Protein AF-0000000084529485 (afdb_homodimer)

InterPro domains:
  IPR002645 STAS domain [PF13466] (22-104)
  IPR002645 STAS domain [PS50801] (20-119)
  IPR003658 Anti-sigma factor antagonist [TIGR00377] (19-114)
  IPR036513 STAS domain superfamily [G3DSA:3.30.750.24] (8-119)
  IPR036513 STAS domain superfamily [SSF52091] (19-118)

Solvent-accessible surface area (backbone atoms only — not comparable to full-atom values): 12443 Å² total; per-residue (Å²): 128,82,67,76,65,90,70,80,53,47,46,74,49,73,49,68,48,97,88,47,30,33,37,38,37,38,32,26,42,29,31,84,89,31,35,62,66,52,52,56,48,52,51,53,52,45,73,67,45,27,67,30,37,35,38,34,28,62,49,35,69,38,49,46,69,56,30,49,49,51,54,53,51,50,44,53,53,19,54,76,55,66,19,46,59,30,40,8,27,65,20,69,48,46,46,48,49,27,56,74,45,22,33,52,76,67,50,48,75,26,81,30,62,68,51,45,74,74,103,131,83,67,74,61,96,68,92,55,46,47,73,49,74,50,69,48,98,87,46,30,34,38,39,36,39,31,28,43,28,32,85,90,29,35,61,66,51,53,55,50,51,52,53,52,43,72,66,45,27,66,30,37,34,38,32,28,63,48,34,69,39,48,47,68,54,30,50,48,51,53,50,50,50,45,54,53,19,53,75,56,66,17,46,58,30,41,8,27,65,20,70,48,47,46,49,50,27,57,74,46,23,33,52,76,66,51,49,75,26,81,29,62,68,51,45,73,74,104

Sequence (238 aa):
MVTPAPGSGLTVTTRVTGTGAAVCALAGDLDVETLAPAAATLTELVARRPPTLVIDLRGVAFCDSSGLNLLLKTRIAAEQEGTELRLAAVAPTVMRVLELTGAHVVFALRESVEAALAGMVTPAPGSGLTVTTRVTGTGAAVCALAGDLDVETLAPAAATLTELVARRPPTLVIDLRGVAFCDSSGLNLLLKTRIAAEQEGTELRLAAVAPTVMRVLELTGAHVVFALRESVEAALAG

Secondary structure (DSSP, 8-state):
-----TTSS-EEEEEE-TTS-EEEEEEEEESTTTHHHHHHHHHHHHHT--SEEEEEEEEEEEE-HHHHHHHHHHHHHHHHTTPEEEEES--HHHHHHHHHHTGGGGSEEESSHHHHHH-/-----S-S--EEEEEE-TTS-EEEEEEEEESTTTHHHHHHHHHHHHHT--SEEEEEEEEEEEE-HHHHHHHHHHHHHHHHTTPEEEEES--HHHHHHHHHHTGGGGSEEESSHHHHHH-

Radius of gyration: 20.08 Å; Cα contacts (8 Å, |Δi|>4): 479; chains: 2; bounding box: 54×58×52 Å

Nearest PDB structures (foldseek):
  1vc1-assembly1_B  TM=9.090E-01  e=8.534E-09  Thermotoga maritima
  1th8-assembly1_B  TM=9.011E-01  e=2.783E-08  Geobacillus stearothermophilus
  1til-assembly1_B  TM=8.978E-01  e=4.126E-08  Geobacillus stearothermophilus
  4qtp-assembly2_B  TM=8.917E-01  e=4.705E-08  Mycobacterium avium subsp. paratuberculosis K-10
  3f43-assembly1_A-2  TM=9.066E-01  e=1.852E-05  Thermotoga maritima

Organism: Streptomyces rubellomurinus (strain ATCC 31215) (NCBI:txid359131)

pLDDT: mean 93.17, std 14.49, range [24.8, 98.94]

Foldseek 3Di:
DPPPPPADEKDWDWDADPQQEIEIEIAHEQDPVHCVVVLVVLVVSLVVLGQEYEYEDQRYDAYDPNNVVSVVVSCVSNVVSNYAYAYECHHPRRVVRCVVVVVVVVHHYYDHPVRRVVD/DPPCDVDPEKDWDWDADPQQEIEIEIAEEQDPVHCVVVLVVLVVSLVVLGQEYEYEAQRYDAYDPNNVVSVVVSCVSNVVSNYAYAYECHDPRRVVRCVVVVVVVVHHYYDHPVRRVVD

Structure (mmCIF, N/CA/C/O backbone):
data_AF-0000000084529485-model_v1
#
loop_
_entity.id
_entity.type
_entity.pdbx_description
1 polymer 'Anti-sigma factor antagonist'
#
loop_
_atom_site.group_PDB
_atom_site.id
_atom_site.type_symbol
_atom_site.label_atom_id
_atom_site.label_alt_id
_atom_site.label_comp_id
_atom_site.label_asym_id
_atom_site.label_entity_id
_atom_site.label_seq_id
_atom_site.pdbx_PDB_ins_code
_atom_site.Cartn_x
_atom_site.Cartn_y
_atom_site.Cartn_z
_atom_site.occupancy
_atom_site.B_iso_or_equiv
_atom_site.auth_seq_id
_atom_site.auth_comp_id
_atom_site.auth_asym_id
_atom_site.auth_atom_id
_atom_site.pdbx_PDB_model_num
ATOM 1 N N . MET A 1 1 ? -26.219 26.922 -15.836 1 24.8 1 MET A N 1
ATOM 2 C CA . MET A 1 1 ? -24.938 26.844 -15.125 1 24.8 1 MET A CA 1
ATOM 3 C C . MET A 1 1 ? -24.844 25.562 -14.305 1 24.8 1 MET A C 1
ATOM 5 O O . MET A 1 1 ? -25.641 25.344 -13.398 1 24.8 1 MET A O 1
ATOM 9 N N . VAL A 1 2 ? -24.5 24.5 -14.844 1 35.34 2 VAL A N 1
ATOM 10 C CA . VAL A 1 2 ? -24.422 23.219 -14.164 1 35.34 2 VAL A CA 1
ATOM 11 C C . VAL A 1 2 ? -23.547 23.344 -12.914 1 35.34 2 VAL A C 1
ATOM 13 O O . VAL A 1 2 ? -22.391 23.734 -13 1 35.34 2 VAL A O 1
ATOM 16 N N . THR A 1 3 ? -24 23.688 -11.875 1 37.34 3 THR A N 1
ATOM 17 C CA . THR A 1 3 ? -23.266 23.594 -10.617 1 37.34 3 THR A CA 1
ATOM 18 C C . THR A 1 3 ? -22.453 22.312 -10.555 1 37.34 3 THR A C 1
ATOM 20 O O . THR A 1 3 ? -23.016 21.219 -10.695 1 37.34 3 THR A O 1
ATOM 23 N N . PRO A 1 4 ? -21.094 22.375 -10.781 1 41.06 4 PRO A N 1
ATOM 24 C CA . PRO A 1 4 ? -20.453 21.062 -10.609 1 41.06 4 PRO A CA 1
ATOM 25 C C . PRO A 1 4 ? -21.031 20.281 -9.422 1 41.06 4 PRO A C 1
ATOM 27 O O . PRO A 1 4 ? -21.5 20.875 -8.453 1 41.06 4 PRO A O 1
ATOM 30 N N . ALA A 1 5 ? -21.688 19.359 -9.516 1 43.78 5 ALA A N 1
ATOM 31 C CA . ALA A 1 5 ? -22.25 18.594 -8.414 1 43.78 5 ALA A CA 1
ATOM 32 C C . ALA A 1 5 ? -21.344 18.625 -7.191 1 43.78 5 ALA A C 1
ATOM 34 O O . ALA A 1 5 ? -20.125 18.609 -7.32 1 43.78 5 ALA A O 1
ATOM 35 N N . PRO A 1 6 ? -21.5 19.094 -6 1 45.94 6 PRO A N 1
ATOM 36 C CA . PRO A 1 6 ? -20.578 19.156 -4.863 1 45.94 6 PRO A CA 1
ATOM 37 C C . PRO A 1 6 ? -19.516 18.062 -4.902 1 45.94 6 PRO A C 1
ATOM 39 O O . PRO A 1 6 ? -18.641 18.031 -4.039 1 45.94 6 PRO A O 1
ATOM 42 N N . GLY A 1 7 ? -19.641 16.828 -5.266 1 47.94 7 GLY A N 1
ATOM 43 C CA . GLY A 1 7 ? -19.062 15.5 -5.113 1 47.94 7 GLY A CA 1
ATOM 44 C C . GLY A 1 7 ? -17.672 15.383 -5.742 1 47.94 7 GLY A C 1
ATOM 45 O O . GLY A 1 7 ? -17 14.367 -5.59 1 47.94 7 GLY A O 1
ATOM 46 N N . SER A 1 8 ? -17.344 15.938 -6.848 1 57.66 8 SER A N 1
ATOM 47 C CA . SER A 1 8 ? -16.266 15.484 -7.719 1 57.66 8 SER A CA 1
ATOM 48 C C . SER A 1 8 ? -14.906 15.945 -7.207 1 57.66 8 SER A C 1
ATOM 50 O O . SER A 1 8 ? -13.867 15.406 -7.594 1 57.66 8 SER A O 1
ATOM 52 N N . GLY A 1 9 ? -14.844 16.922 -6.258 1 81.44 9 GLY A N 1
ATOM 53 C CA . GLY A 1 9 ? -13.547 17.531 -5.98 1 81.44 9 GLY A CA 1
ATOM 54 C C . GLY A 1 9 ? -13.086 17.312 -4.551 1 81.44 9 GLY A C 1
ATOM 55 O O . GLY A 1 9 ? -13.883 16.953 -3.68 1 81.44 9 GLY A O 1
ATOM 56 N N . LEU A 1 10 ? -11.898 16.922 -4.312 1 92.56 10 LEU A N 1
ATOM 57 C CA . LEU A 1 10 ? -11.25 16.797 -3.012 1 92.56 10 LEU A CA 1
ATOM 58 C C . LEU A 1 10 ? -10.977 18.156 -2.402 1 92.56 10 LEU A C 1
ATOM 60 O O . LEU A 1 10 ? -10.375 19.031 -3.047 1 92.56 10 LEU A O 1
ATOM 64 N N . THR A 1 11 ? -11.609 18.484 -1.276 1 95.94 11 THR A N 1
ATOM 65 C CA . THR A 1 11 ? -11.312 19.688 -0.529 1 95.94 11 THR A CA 1
ATOM 66 C C . THR A 1 11 ? -10.242 19.438 0.527 1 95.94 11 THR A C 1
ATOM 68 O O . THR A 1 11 ? -10.273 18.406 1.212 1 95.94 11 THR A O 1
ATOM 71 N N . VAL A 1 12 ? -9.375 20.344 0.646 1 97.69 12 VAL A N 1
ATOM 72 C CA . VAL A 1 12 ? -8.258 20.266 1.588 1 97.69 12 VAL A CA 1
ATOM 73 C C . VAL A 1 12 ? -8.242 21.5 2.48 1 97.69 12 VAL A C 1
ATOM 75 O O . VAL A 1 12 ? -8.211 22.625 1.983 1 97.69 12 VAL A O 1
ATOM 78 N N . THR A 1 13 ? -8.297 21.328 3.723 1 98.12 13 THR A N 1
ATOM 79 C CA . THR A 1 13 ? -8.203 22.422 4.672 1 98.12 13 THR A CA 1
ATOM 80 C C . THR A 1 13 ? -7.105 22.156 5.699 1 98.12 13 THR A C 1
ATOM 82 O O . THR A 1 13 ? -6.949 21.031 6.172 1 98.12 13 THR A O 1
ATOM 85 N N . THR A 1 14 ? -6.348 23.219 6.031 1 98.5 14 THR A N 1
ATOM 86 C CA . THR A 1 14 ? -5.234 23.047 6.957 1 98.5 14 THR A CA 1
ATOM 87 C C . THR A 1 14 ? -5.328 24.062 8.102 1 98.5 14 THR A C 1
ATOM 89 O O . THR A 1 14 ? -5.895 25.141 7.934 1 98.5 14 THR A O 1
ATOM 92 N N . ARG A 1 15 ? -4.867 23.672 9.195 1 97.75 15 ARG A N 1
ATOM 93 C CA . ARG A 1 15 ? -4.684 24.594 10.305 1 97.75 15 ARG A CA 1
ATOM 94 C C . ARG A 1 15 ? -3.504 24.188 11.18 1 97.75 15 ARG A C 1
ATOM 96 O O . ARG A 1 15 ? -3.09 23.031 11.164 1 97.75 15 ARG A O 1
ATOM 103 N N . VAL A 1 16 ? -2.93 25.094 11.883 1 97.62 16 VAL A N 1
ATOM 104 C CA . VAL A 1 16 ? -1.851 24.859 12.836 1 97.62 16 VAL A CA 1
ATOM 105 C C . VAL A 1 16 ? -2.324 25.188 14.25 1 97.62 16 VAL A C 1
ATOM 107 O O . VAL A 1 16 ? -2.955 26.234 14.469 1 97.62 16 VAL A O 1
ATOM 110 N N . THR A 1 17 ? -2.109 24.266 15.164 1 96.69 17 THR A N 1
ATOM 111 C CA . THR A 1 17 ? -2.529 24.484 16.547 1 96.69 17 THR A CA 1
ATOM 112 C C . THR A 1 17 ? -1.509 25.344 17.281 1 96.69 17 THR A C 1
ATOM 114 O O . THR A 1 17 ? -0.425 25.625 16.766 1 96.69 17 THR A O 1
ATOM 117 N N . GLY A 1 18 ? -1.862 25.766 18.547 1 93.56 18 GLY A N 1
ATOM 118 C CA . GLY A 1 18 ? -0.971 26.547 19.375 1 93.56 18 GLY A CA 1
ATOM 119 C C . GLY A 1 18 ? 0.305 25.828 19.75 1 93.56 18 GLY A C 1
ATOM 120 O O . GLY A 1 18 ? 1.337 26.453 19.984 1 93.56 18 GLY A O 1
ATOM 121 N N . THR A 1 19 ? 0.27 24.453 19.734 1 93.06 19 THR A N 1
ATOM 122 C CA . THR A 1 19 ? 1.413 23.625 20.094 1 93.06 19 THR A CA 1
ATOM 123 C C . THR A 1 19 ? 2.314 23.375 18.891 1 93.06 19 THR A C 1
ATOM 125 O O . THR A 1 19 ? 3.35 22.719 19.016 1 93.06 19 THR A O 1
ATOM 128 N N . GLY A 1 20 ? 1.867 23.922 17.672 1 96.81 20 GLY A N 1
ATOM 129 C CA . GLY A 1 20 ? 2.682 23.75 16.469 1 96.81 20 GLY A CA 1
ATOM 130 C C . GLY A 1 20 ? 2.283 22.547 15.641 1 96.81 20 GLY A C 1
ATOM 131 O O . GLY A 1 20 ? 2.797 22.359 14.539 1 96.81 20 GLY A O 1
ATOM 132 N N . ALA A 1 21 ? 1.346 21.797 16.141 1 98.12 21 ALA A N 1
ATOM 133 C CA . ALA A 1 21 ? 0.85 20.656 15.375 1 98.12 21 ALA A CA 1
ATOM 134 C C . ALA A 1 21 ? 0.05 21.125 14.164 1 98.12 21 ALA A C 1
ATOM 136 O O . ALA A 1 21 ? -0.675 22.109 14.227 1 98.12 21 ALA A O 1
ATOM 137 N N . ALA A 1 22 ? 0.219 20.469 13.078 1 98.69 22 ALA A N 1
ATOM 138 C CA . ALA A 1 22 ? -0.558 20.75 11.875 1 98.69 22 ALA A CA 1
ATOM 139 C C . ALA A 1 22 ? -1.706 19.75 11.719 1 98.69 22 ALA A C 1
ATOM 141 O O . ALA A 1 22 ? -1.543 18.562 11.984 1 98.69 22 ALA A O 1
ATOM 142 N N . VAL A 1 23 ? -2.83 20.25 11.344 1 98.81 23 VAL A N 1
ATOM 143 C CA . VAL A 1 23 ? -3.988 19.422 11.023 1 98.81 23 VAL A CA 1
ATOM 144 C C . VAL A 1 23 ? -4.387 19.625 9.562 1 98.81 23 VAL A C 1
ATOM 146 O O . VAL A 1 23 ? -4.551 20.75 9.109 1 98.81 23 VAL A O 1
ATOM 149 N N . CYS A 1 24 ? -4.477 18.594 8.781 1 98.88 24 CYS A N 1
ATOM 150 C CA . CYS A 1 24 ? -4.949 18.594 7.402 1 98.88 24 CYS A CA 1
ATOM 151 C C . CYS A 1 24 ? -6.23 17.781 7.27 1 98.88 24 CYS A C 1
ATOM 153 O O . CYS A 1 24 ? -6.223 16.562 7.469 1 98.88 24 CYS A O 1
ATOM 155 N N . ALA A 1 25 ? -7.258 18.422 6.941 1 98.75 25 ALA A N 1
ATOM 156 C CA . ALA A 1 25 ? -8.531 17.734 6.742 1 98.75 25 ALA A CA 1
ATOM 157 C C . ALA A 1 25 ? -8.797 17.5 5.258 1 98.75 25 ALA A C 1
ATOM 159 O O . ALA A 1 25 ? -8.688 18.406 4.441 1 98.75 25 ALA A O 1
ATOM 160 N N . LEU A 1 26 ? -9.141 16.281 4.949 1 98.06 26 LEU A N 1
ATOM 161 C CA . LEU A 1 26 ? -9.484 15.898 3.588 1 98.06 26 LEU A CA 1
ATOM 162 C C . LEU A 1 26 ? -10.961 15.508 3.494 1 98.06 26 LEU A C 1
ATOM 164 O O . LEU A 1 26 ? -11.469 14.766 4.336 1 98.06 26 LEU A O 1
ATOM 168 N N . ALA A 1 27 ? -11.625 16.016 2.426 1 97.62 27 ALA A N 1
ATOM 169 C CA . ALA A 1 27 ? -13.023 15.656 2.193 1 97.62 27 ALA A CA 1
ATOM 170 C C . ALA A 1 27 ? -13.289 15.414 0.71 1 97.62 27 ALA A C 1
ATOM 172 O O . ALA A 1 27 ? -12.891 16.219 -0.139 1 97.62 27 ALA A O 1
ATOM 173 N N . GLY A 1 28 ? -13.938 14.32 0.432 1 96.62 28 GLY A N 1
ATOM 174 C CA . GLY A 1 28 ? -14.188 13.906 -0.94 1 96.62 28 GLY A CA 1
ATOM 175 C C . GLY A 1 28 ? -13.539 12.578 -1.289 1 96.62 28 GLY A C 1
ATOM 176 O O . GLY A 1 28 ? -13.406 11.703 -0.432 1 96.62 28 GLY A O 1
ATOM 177 N N . ASP A 1 29 ? -13.211 12.422 -2.6 1 95.75 29 ASP A N 1
ATOM 178 C CA . ASP A 1 29 ? -12.633 11.164 -3.062 1 95.75 29 ASP A CA 1
ATOM 179 C C . ASP A 1 29 ? -11.109 11.266 -3.145 1 95.75 29 ASP A C 1
ATOM 181 O O . ASP A 1 29 ? -10.57 12.266 -3.627 1 95.75 29 ASP A O 1
ATOM 185 N N . LEU A 1 30 ? -10.461 10.242 -2.631 1 95.88 30 LEU A N 1
ATOM 186 C CA . LEU A 1 30 ? -9.023 10.102 -2.807 1 95.88 30 LEU A CA 1
ATOM 187 C C . LEU A 1 30 ? -8.703 9.133 -3.943 1 95.88 30 LEU A C 1
ATOM 189 O O . LEU A 1 30 ? -8.562 7.93 -3.719 1 95.88 30 LEU A O 1
ATOM 193 N N . ASP A 1 31 ? -8.594 9.727 -5.105 1 93.31 31 ASP A N 1
ATOM 194 C CA . ASP A 1 31 ? -8.234 8.945 -6.285 1 93.31 31 ASP A CA 1
ATOM 195 C C . ASP A 1 31 ? -7.32 9.742 -7.215 1 93.31 31 ASP A C 1
ATOM 197 O O . ASP A 1 31 ? -7.012 10.898 -6.945 1 93.31 31 ASP A O 1
ATOM 201 N N . VAL A 1 32 ? -6.91 9.094 -8.258 1 89.88 32 VAL A N 1
ATOM 202 C CA . VAL A 1 32 ? -5.875 9.625 -9.141 1 89.88 32 VAL A CA 1
ATOM 203 C C . VAL A 1 32 ? -6.316 10.969 -9.703 1 89.88 32 VAL A C 1
ATOM 205 O O . VAL A 1 32 ? -5.488 11.844 -9.969 1 89.88 32 VAL A O 1
ATOM 208 N N . GLU A 1 33 ? -7.516 11.219 -9.797 1 90.5 33 GLU A N 1
ATOM 209 C CA . GLU A 1 33 ? -8.031 12.422 -10.438 1 90.5 33 GLU A CA 1
ATOM 210 C C . GLU A 1 33 ? -8.102 13.586 -9.461 1 90.5 33 GLU A C 1
ATOM 212 O O . GLU A 1 33 ? -8.148 14.75 -9.867 1 90.5 33 GLU A O 1
ATOM 217 N N . THR A 1 34 ? -8.039 13.297 -8.195 1 91.12 34 THR A N 1
ATOM 218 C CA . THR A 1 34 ? -8.383 14.336 -7.234 1 91.12 34 THR A CA 1
ATOM 219 C C . THR A 1 34 ? -7.238 14.578 -6.258 1 91.12 34 THR A C 1
ATOM 221 O O . THR A 1 34 ? -7.234 15.578 -5.535 1 91.12 34 THR A O 1
ATOM 224 N N . LEU A 1 35 ? -6.223 13.805 -6.273 1 94.31 35 LEU A N 1
ATOM 225 C CA . LEU A 1 35 ? -5.254 13.742 -5.184 1 94.31 35 LEU A CA 1
ATOM 226 C C . LEU A 1 35 ? -4.266 14.906 -5.266 1 94.31 35 LEU A C 1
ATOM 228 O O . LEU A 1 35 ? -3.582 15.211 -4.289 1 94.31 35 LEU A O 1
ATOM 232 N N . ALA A 1 36 ? -4.211 15.547 -6.379 1 93.81 36 ALA A N 1
ATOM 233 C CA . ALA A 1 36 ? -3.107 16.469 -6.629 1 93.81 36 ALA A CA 1
ATOM 234 C C . ALA A 1 36 ? -3.062 17.562 -5.574 1 93.81 36 ALA A C 1
ATOM 236 O O . ALA A 1 36 ? -2.01 17.828 -4.988 1 93.81 36 ALA A O 1
ATOM 237 N N . PRO A 1 37 ? -4.172 18.234 -5.281 1 94.06 37 PRO A N 1
ATOM 238 C CA . PRO A 1 37 ? -4.133 19.281 -4.258 1 94.06 37 PRO A CA 1
ATOM 239 C C . PRO A 1 37 ? -3.725 18.75 -2.885 1 94.06 37 PRO A C 1
ATOM 241 O O . PRO A 1 37 ? -2.996 19.438 -2.152 1 94.06 37 PRO A O 1
ATOM 244 N N . ALA A 1 38 ? -4.18 17.625 -2.512 1 96.75 38 ALA A N 1
ATOM 245 C CA . ALA A 1 38 ? -3.824 17.016 -1.229 1 96.75 38 ALA A CA 1
ATOM 246 C C . ALA A 1 38 ? -2.34 16.672 -1.179 1 96.75 38 ALA A C 1
ATOM 248 O O . ALA A 1 38 ? -1.672 16.906 -0.172 1 96.75 38 ALA A O 1
ATOM 249 N N . ALA A 1 39 ? -1.88 16.078 -2.277 1 97.25 39 ALA A N 1
ATOM 250 C CA . ALA A 1 39 ? -0.468 15.711 -2.354 1 97.25 39 ALA A CA 1
ATOM 251 C C . ALA A 1 39 ? 0.427 16.938 -2.164 1 97.25 39 ALA A C 1
ATOM 253 O O . ALA A 1 39 ? 1.393 16.891 -1.398 1 97.25 39 ALA A O 1
ATOM 254 N N . ALA A 1 40 ? 0.096 18.047 -2.857 1 97.31 40 ALA A N 1
ATOM 255 C CA . ALA A 1 40 ? 0.873 19.281 -2.744 1 97.31 40 ALA A CA 1
ATOM 256 C C . ALA A 1 40 ? 0.82 19.828 -1.324 1 97.31 40 ALA A C 1
ATOM 258 O O . ALA A 1 40 ? 1.848 20.219 -0.763 1 97.31 40 ALA A O 1
ATOM 259 N N . THR A 1 41 ? -0.323 19.828 -0.751 1 97.81 41 THR A N 1
ATOM 260 C CA . THR A 1 41 ? -0.526 20.375 0.586 1 97.81 41 THR A CA 1
ATOM 261 C C . THR A 1 41 ? 0.238 19.562 1.624 1 97.81 41 THR A C 1
ATOM 263 O O . THR A 1 41 ? 0.935 20.109 2.473 1 97.81 41 THR A O 1
ATOM 266 N N . LEU A 1 42 ? 0.126 18.25 1.548 1 98.44 42 LEU A N 1
ATOM 267 C CA . LEU A 1 42 ? 0.779 17.375 2.518 1 98.44 42 LEU A CA 1
ATOM 268 C C . LEU A 1 42 ? 2.297 17.469 2.396 1 98.44 42 LEU A C 1
ATOM 270 O O . LEU A 1 42 ? 3.008 17.453 3.404 1 98.44 42 LEU A O 1
ATOM 274 N N . THR A 1 43 ? 2.736 17.594 1.149 1 98.06 43 THR A N 1
ATOM 275 C CA . THR A 1 43 ? 4.168 17.766 0.931 1 98.06 43 THR A CA 1
ATOM 276 C C . THR A 1 43 ? 4.66 19.047 1.609 1 98.06 43 THR A C 1
ATOM 278 O O . THR A 1 43 ? 5.684 19.031 2.299 1 98.06 43 THR A O 1
ATOM 281 N N . GLU A 1 44 ? 3.955 20.078 1.481 1 98.19 44 GLU A N 1
ATOM 282 C CA . GLU A 1 44 ? 4.312 21.359 2.086 1 98.19 44 GLU A CA 1
ATOM 283 C C . GLU A 1 44 ? 4.27 21.281 3.609 1 98.19 44 GLU A C 1
ATOM 285 O O . GLU A 1 44 ? 5.148 21.812 4.289 1 98.19 44 GLU A O 1
ATOM 290 N N . LEU A 1 45 ? 3.234 20.672 4.145 1 98.44 45 LEU A N 1
ATOM 291 C CA . LEU A 1 45 ? 3.088 20.562 5.594 1 98.44 45 LEU A CA 1
ATOM 292 C C . LEU A 1 45 ? 4.25 19.781 6.203 1 98.44 45 LEU A C 1
ATOM 294 O O . LEU A 1 45 ? 4.797 20.172 7.23 1 98.44 45 LEU A O 1
ATOM 298 N N . VAL A 1 46 ? 4.637 18.688 5.582 1 98.44 46 VAL A N 1
ATOM 299 C CA . VAL A 1 46 ? 5.738 17.875 6.09 1 98.44 46 VAL A CA 1
ATOM 300 C C . VAL A 1 46 ? 7.039 18.672 6.035 1 98.44 46 VAL A C 1
ATOM 302 O O . VAL A 1 46 ? 7.859 18.594 6.953 1 98.44 46 VAL A O 1
ATOM 305 N N . ALA A 1 47 ? 7.191 19.469 4.961 1 97.94 47 ALA A N 1
ATOM 306 C CA . ALA A 1 47 ? 8.398 20.266 4.781 1 97.94 47 ALA A CA 1
ATOM 307 C C . ALA A 1 47 ? 8.562 21.281 5.918 1 97.94 47 ALA A C 1
ATOM 309 O O . ALA A 1 47 ? 9.68 21.672 6.25 1 97.94 47 ALA A O 1
ATOM 310 N N . ARG A 1 48 ? 7.488 21.688 6.559 1 97.75 48 ARG A N 1
ATOM 311 C CA . ARG A 1 48 ? 7.512 22.641 7.664 1 97.75 48 ARG A CA 1
ATOM 312 C C . ARG A 1 48 ? 7.93 21.953 8.961 1 97.75 48 ARG A C 1
ATOM 314 O O . ARG A 1 48 ? 8.148 22.625 9.977 1 97.75 48 ARG A O 1
ATOM 321 N N . ARG A 1 49 ? 8 20.672 9.031 1 98.06 49 ARG A N 1
ATOM 322 C CA . ARG A 1 49 ? 8.5 19.828 10.109 1 98.06 49 ARG A CA 1
ATOM 323 C C . ARG A 1 49 ? 7.75 20.094 11.414 1 98.06 49 ARG A C 1
ATOM 325 O O . ARG A 1 49 ? 8.367 20.297 12.461 1 98.06 49 ARG A O 1
ATOM 332 N N . PRO A 1 50 ? 6.398 20.141 11.32 1 98.25 50 PRO A N 1
ATOM 333 C CA . PRO A 1 50 ? 5.688 20.203 12.602 1 98.25 50 PRO A CA 1
ATOM 334 C C . PRO A 1 50 ? 5.988 19 13.5 1 98.25 50 PRO A C 1
ATOM 336 O O . PRO A 1 50 ? 6.352 17.938 13.008 1 98.25 50 PRO A O 1
ATOM 339 N N . PRO A 1 51 ? 5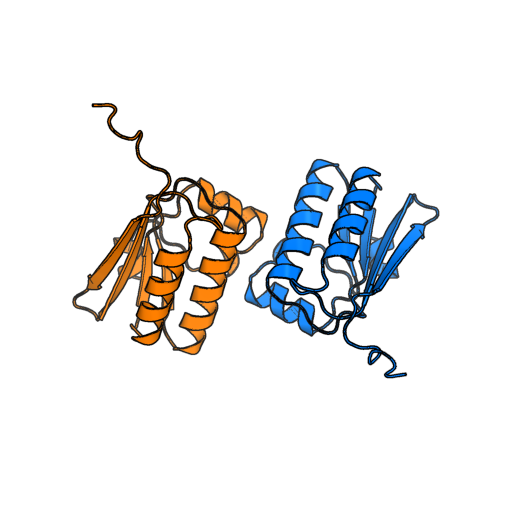.887 19.25 14.805 1 97.62 51 PRO A N 1
ATOM 340 C CA . PRO A 1 51 ? 6.113 18.094 15.68 1 97.62 51 PRO A CA 1
ATOM 341 C C . PRO A 1 51 ? 5.133 16.953 15.414 1 97.62 51 PRO A C 1
ATOM 343 O O . PRO A 1 51 ? 5.496 15.781 15.531 1 97.62 51 PRO A O 1
ATOM 346 N N . THR A 1 52 ? 3.887 17.328 15.039 1 98.25 52 THR A N 1
ATOM 347 C CA . THR A 1 52 ? 2.838 16.359 14.734 1 98.25 52 THR A CA 1
ATOM 348 C C . THR A 1 52 ? 2 16.828 13.547 1 98.25 52 THR A C 1
ATOM 350 O O . THR A 1 52 ? 1.688 18.016 13.422 1 98.25 52 THR A O 1
ATOM 353 N N . LEU A 1 53 ? 1.724 15.953 12.656 1 98.81 53 LEU A N 1
ATOM 354 C CA . LEU A 1 53 ? 0.77 16.156 11.57 1 98.81 53 LEU A CA 1
ATOM 355 C C . LEU A 1 53 ? -0.417 15.203 11.711 1 98.81 53 LEU A C 1
ATOM 357 O O . LEU A 1 53 ? -0.241 13.984 11.766 1 98.81 53 LEU A O 1
ATOM 361 N N . VAL A 1 54 ? -1.573 15.766 11.852 1 98.88 54 VAL A N 1
ATOM 362 C CA . VAL A 1 54 ? -2.812 15 11.93 1 98.88 54 VAL A CA 1
ATOM 363 C C . VAL A 1 54 ? -3.574 15.117 10.609 1 98.88 54 VAL A C 1
ATOM 365 O O . VAL A 1 54 ? -3.855 16.219 10.141 1 98.88 54 VAL A O 1
ATOM 368 N N . ILE A 1 55 ? -3.814 14.039 9.992 1 98.94 55 ILE A N 1
ATOM 369 C CA . ILE A 1 55 ? -4.695 14.008 8.828 1 98.94 55 ILE A CA 1
ATOM 370 C C . ILE A 1 55 ? -6.09 13.555 9.25 1 98.94 55 ILE A C 1
ATOM 372 O O . ILE A 1 55 ? -6.27 12.43 9.711 1 98.94 55 ILE A O 1
ATOM 376 N N . ASP A 1 56 ? -7.008 14.477 9.102 1 98.81 56 ASP A N 1
ATOM 377 C CA . ASP A 1 56 ? -8.414 14.211 9.383 1 98.81 56 ASP A CA 1
ATOM 378 C C . ASP A 1 56 ? -9.117 13.625 8.164 1 98.81 56 ASP A C 1
ATOM 380 O O . ASP A 1 56 ? -9.258 14.289 7.137 1 98.81 56 ASP A O 1
ATOM 384 N N . LEU A 1 57 ? -9.641 12.391 8.328 1 98.69 57 LEU A N 1
ATOM 385 C CA . LEU A 1 57 ? -10.164 11.68 7.168 1 98.69 57 LEU A CA 1
ATOM 386 C C . LEU A 1 57 ? -11.672 11.477 7.285 1 98.69 57 LEU A C 1
ATOM 388 O O . LEU A 1 57 ? -12.258 10.695 6.539 1 98.69 57 LEU A O 1
ATOM 392 N N . ARG A 1 58 ? -12.359 12.203 8.133 1 98.12 58 ARG A N 1
ATOM 393 C CA . ARG A 1 58 ? -13.781 12.039 8.398 1 98.12 58 ARG A CA 1
ATOM 394 C C . ARG A 1 58 ? -14.609 12.328 7.145 1 98.12 58 ARG A C 1
ATOM 396 O O . ARG A 1 58 ? -15.664 11.727 6.941 1 98.12 58 ARG A O 1
ATOM 403 N N . GLY A 1 59 ? -14.109 13.18 6.363 1 97.5 59 GLY A N 1
ATOM 404 C CA . GLY A 1 59 ? -14.891 13.641 5.227 1 97.5 59 GLY A CA 1
ATOM 405 C C . GLY A 1 59 ? -14.594 12.883 3.947 1 97.5 59 GLY A C 1
ATOM 406 O O . GLY A 1 59 ? -15.109 13.234 2.881 1 97.5 59 GLY A O 1
ATOM 407 N N . VAL A 1 60 ? -13.75 11.852 4.02 1 97.75 60 VAL A N 1
ATOM 408 C CA . VAL A 1 60 ? -13.398 11.109 2.814 1 97.75 60 VAL A CA 1
ATOM 409 C C . VAL A 1 60 ? -14.5 10.109 2.477 1 97.75 60 VAL A C 1
ATOM 411 O O . VAL A 1 60 ? -14.906 9.312 3.324 1 97.75 60 VAL A O 1
ATOM 414 N N . ALA A 1 61 ? -14.914 10.188 1.214 1 96.38 61 ALA A N 1
ATOM 415 C CA . ALA A 1 61 ? -16.031 9.359 0.775 1 96.38 61 ALA A CA 1
ATOM 416 C C . ALA A 1 61 ? -15.539 8.109 0.05 1 96.38 61 ALA A C 1
ATOM 418 O O . ALA A 1 61 ? -16.219 7.086 0.036 1 96.38 61 ALA A O 1
ATOM 419 N N . PHE A 1 62 ? -14.508 8.266 -0.562 1 96 62 PHE A N 1
ATOM 420 C CA . PHE A 1 62 ? -13.938 7.16 -1.325 1 96 62 PHE A CA 1
ATOM 421 C C . PHE A 1 62 ? -12.414 7.215 -1.302 1 96 62 PHE A C 1
ATOM 423 O O . PHE A 1 62 ? -11.828 8.297 -1.264 1 96 62 PHE A O 1
ATOM 430 N N . CYS A 1 63 ? -11.773 6.027 -1.281 1 96.81 63 CYS A N 1
ATOM 431 C CA . CYS A 1 63 ? -10.32 5.91 -1.298 1 96.81 63 CYS A CA 1
ATOM 432 C C . CYS A 1 63 ? -9.883 4.668 -2.064 1 96.81 63 CYS A C 1
ATOM 434 O O . CYS A 1 63 ? -10.391 3.574 -1.828 1 96.81 63 CYS A O 1
ATOM 436 N N . ASP A 1 64 ? -9.008 4.832 -3.049 1 94.38 64 ASP A N 1
ATOM 437 C CA . ASP A 1 64 ? -8.445 3.689 -3.76 1 94.38 64 ASP A CA 1
ATOM 438 C C . ASP A 1 64 ? -6.945 3.568 -3.5 1 94.38 64 ASP A C 1
ATOM 440 O O . ASP A 1 64 ? -6.438 4.09 -2.506 1 94.38 64 ASP A O 1
ATOM 444 N N . SER A 1 65 ? -6.297 2.891 -4.289 1 93 65 SER A N 1
ATOM 445 C CA . SER A 1 65 ? -4.875 2.625 -4.09 1 93 65 SER A CA 1
ATOM 446 C C . SER A 1 65 ? -4.055 3.908 -4.188 1 93 65 SER A C 1
ATOM 448 O O . SER A 1 65 ? -3.014 4.035 -3.541 1 93 65 SER A O 1
ATOM 450 N N . SER A 1 66 ? -4.496 4.77 -5.043 1 94.06 66 SER A N 1
ATOM 451 C CA . SER A 1 66 ? -3.77 6.031 -5.156 1 94.06 66 SER A CA 1
ATOM 452 C C . SER A 1 66 ? -3.865 6.84 -3.865 1 94.06 66 SER A C 1
ATOM 454 O O . SER A 1 66 ? -2.891 7.473 -3.451 1 94.06 66 SER A O 1
ATOM 456 N N . GLY A 1 67 ? -5.012 6.824 -3.25 1 96.62 67 GLY A N 1
ATOM 457 C CA . GLY A 1 67 ? -5.168 7.445 -1.943 1 96.62 67 GLY A CA 1
ATOM 458 C C . GLY A 1 67 ? -4.297 6.809 -0.875 1 96.62 67 GLY A C 1
ATOM 459 O O . GLY A 1 67 ? -3.67 7.512 -0.078 1 96.62 67 GLY A O 1
ATOM 460 N N . LEU A 1 68 ? -4.293 5.559 -0.865 1 96.88 68 LEU A N 1
ATOM 461 C CA . LEU A 1 68 ? -3.434 4.828 0.059 1 96.88 68 LEU A CA 1
ATOM 462 C C . LEU A 1 68 ? -1.972 5.219 -0.138 1 96.88 68 LEU A C 1
ATOM 464 O O . LEU A 1 68 ? -1.261 5.488 0.833 1 96.88 68 LEU A O 1
ATOM 468 N N . ASN A 1 69 ? -1.553 5.219 -1.39 1 95.94 69 ASN A N 1
ATOM 469 C CA . ASN A 1 69 ? -0.175 5.578 -1.708 1 95.94 69 ASN A CA 1
ATOM 470 C C . ASN A 1 69 ? 0.17 6.98 -1.21 1 95.94 69 ASN A C 1
ATOM 472 O O . ASN A 1 69 ? 1.274 7.211 -0.716 1 95.94 69 ASN A O 1
ATOM 476 N N . LEU A 1 70 ? -0.718 7.871 -1.365 1 97.19 70 LEU A N 1
ATOM 477 C CA . LEU A 1 70 ? -0.51 9.227 -0.867 1 97.19 70 LEU A CA 1
ATOM 478 C C . LEU A 1 70 ? -0.273 9.219 0.64 1 97.19 70 LEU A C 1
ATOM 480 O O . LEU A 1 70 ? 0.659 9.867 1.128 1 97.19 70 LEU A O 1
ATOM 484 N N . LEU A 1 71 ? -1.118 8.492 1.381 1 98.19 71 LEU A N 1
ATOM 485 C CA . LEU A 1 71 ? -0.989 8.438 2.834 1 98.19 71 LEU A CA 1
ATOM 486 C C . LEU A 1 71 ? 0.328 7.785 3.24 1 98.19 71 LEU A C 1
ATOM 488 O O . LEU A 1 71 ? 1.014 8.273 4.141 1 98.19 71 LEU A O 1
ATOM 492 N N . LEU A 1 72 ? 0.694 6.723 2.545 1 97.88 72 LEU A N 1
ATOM 493 C CA . LEU A 1 72 ? 1.935 6.016 2.846 1 97.88 72 LEU A CA 1
ATOM 494 C C . LEU A 1 72 ? 3.146 6.887 2.531 1 97.88 72 LEU A C 1
ATOM 496 O O . LEU A 1 72 ? 4.09 6.953 3.322 1 97.88 72 LEU A O 1
ATOM 500 N N . LYS A 1 73 ? 3.113 7.539 1.406 1 97 73 LYS A N 1
ATOM 501 C CA . LYS A 1 73 ? 4.195 8.445 1.041 1 97 73 LYS A CA 1
ATOM 502 C C . LYS A 1 73 ? 4.34 9.57 2.062 1 97 73 LYS A C 1
ATOM 504 O O . LYS A 1 73 ? 5.453 9.945 2.428 1 97 73 LYS A O 1
ATOM 509 N N . THR A 1 74 ? 3.23 10.125 2.48 1 98.44 74 THR A N 1
ATOM 510 C CA . THR A 1 74 ? 3.234 11.18 3.486 1 98.44 74 THR A CA 1
ATOM 511 C C . THR A 1 74 ? 3.842 10.68 4.793 1 98.44 74 THR A C 1
ATOM 513 O O . THR A 1 74 ? 4.637 11.383 5.422 1 98.44 74 THR A O 1
ATOM 516 N N . ARG A 1 75 ? 3.496 9.508 5.176 1 98.44 75 ARG A N 1
ATOM 517 C CA . ARG A 1 75 ? 4.023 8.914 6.402 1 98.44 75 ARG A CA 1
ATOM 518 C C . ARG A 1 75 ? 5.539 8.766 6.328 1 98.44 75 ARG A C 1
ATOM 520 O O . ARG A 1 75 ? 6.254 9.148 7.258 1 98.44 75 ARG A O 1
ATOM 527 N N . ILE A 1 76 ? 6.012 8.234 5.238 1 96.62 76 ILE A N 1
ATOM 528 C CA . ILE A 1 76 ? 7.441 7.992 5.055 1 96.62 76 ILE A CA 1
ATOM 529 C C . ILE A 1 76 ? 8.195 9.32 5.07 1 96.62 76 ILE A C 1
ATOM 531 O O . ILE A 1 76 ? 9.211 9.453 5.75 1 96.62 76 ILE A O 1
ATOM 535 N N . ALA A 1 77 ? 7.684 10.273 4.363 1 97.75 77 ALA A N 1
ATOM 536 C CA . ALA A 1 77 ? 8.305 11.602 4.332 1 97.75 77 ALA A CA 1
ATOM 537 C C . ALA A 1 77 ? 8.32 12.234 5.719 1 97.75 77 ALA A C 1
ATOM 539 O O . ALA A 1 77 ? 9.312 12.828 6.125 1 97.75 77 ALA A O 1
ATOM 540 N N . ALA A 1 78 ? 7.172 12.148 6.434 1 98.56 78 ALA A N 1
ATOM 541 C CA . ALA A 1 78 ? 7.07 12.695 7.785 1 98.56 78 ALA A CA 1
ATOM 542 C C . ALA A 1 78 ? 8.117 12.078 8.711 1 98.56 78 ALA A C 1
ATOM 544 O O . ALA A 1 78 ? 8.781 12.789 9.461 1 98.56 78 ALA A O 1
ATOM 545 N N . GLU A 1 79 ? 8.219 10.766 8.617 1 97.12 79 GLU A N 1
ATOM 546 C CA . GLU A 1 79 ? 9.195 10.055 9.438 1 97.12 79 GLU A CA 1
ATOM 547 C C . GLU A 1 79 ? 10.609 10.555 9.148 1 97.12 79 GLU A C 1
ATOM 549 O O . GLU A 1 79 ? 11.406 10.75 10.078 1 97.12 79 GLU A O 1
ATOM 554 N N . GLN A 1 80 ? 10.906 10.75 7.906 1 96.81 80 GLN A N 1
ATOM 555 C CA . GLN A 1 80 ? 12.227 11.211 7.5 1 96.81 80 GLN A CA 1
ATOM 556 C C . GLN A 1 80 ? 12.516 12.609 8.047 1 96.81 80 GLN A C 1
ATOM 558 O O . GLN A 1 80 ? 13.664 12.945 8.336 1 96.81 80 GLN A O 1
ATOM 563 N N . GLU A 1 81 ? 11.477 13.391 8.242 1 97.56 81 GLU A N 1
ATOM 564 C CA . GLU A 1 81 ? 11.625 14.766 8.695 1 97.56 81 GLU A CA 1
ATOM 565 C C . GLU A 1 81 ? 11.414 14.883 10.203 1 97.56 81 GLU A C 1
ATOM 567 O O . GLU A 1 81 ? 11.414 15.984 10.758 1 97.56 81 GLU A O 1
ATOM 572 N N . GLY A 1 82 ? 11.133 13.766 10.875 1 97.69 82 GLY A N 1
ATOM 573 C CA . GLY A 1 82 ? 10.969 13.742 12.32 1 97.69 82 GLY A CA 1
ATOM 574 C C . GLY A 1 82 ? 9.578 14.172 12.766 1 97.69 82 GLY A C 1
ATOM 575 O O . GLY A 1 82 ? 9.398 14.594 13.914 1 97.69 82 GLY A O 1
ATOM 576 N N . THR A 1 83 ? 8.633 14.266 11.82 1 98.25 83 THR A N 1
ATOM 577 C CA . THR A 1 83 ? 7.246 14.609 12.109 1 98.25 83 THR A CA 1
ATOM 578 C C . THR A 1 83 ? 6.434 13.359 12.414 1 98.25 83 THR A C 1
ATOM 580 O O . THR A 1 83 ? 6.484 12.383 11.664 1 98.25 83 THR A O 1
ATOM 583 N N . GLU A 1 84 ? 5.746 13.32 13.531 1 98.12 84 GLU A N 1
ATOM 584 C CA . GLU A 1 84 ? 4.84 12.219 13.828 1 98.12 84 GLU A CA 1
ATOM 585 C C . GLU A 1 84 ? 3.525 12.367 13.07 1 98.12 84 GLU A C 1
ATOM 587 O O . GLU A 1 84 ? 2.822 13.367 13.219 1 98.12 84 GLU A O 1
ATOM 592 N N . LEU A 1 85 ? 3.186 11.43 12.273 1 98.69 85 LEU A N 1
ATOM 593 C CA . LEU A 1 85 ? 1.929 11.461 11.531 1 98.69 85 LEU A CA 1
ATOM 594 C C . LEU A 1 85 ? 0.868 10.617 12.234 1 98.69 85 LEU A C 1
ATOM 596 O O . LEU A 1 85 ? 1.134 9.477 12.625 1 98.69 85 LEU A O 1
ATOM 600 N N . ARG A 1 86 ? -0.283 11.141 12.367 1 98.88 86 ARG A N 1
ATOM 601 C CA . ARG A 1 86 ? -1.451 10.445 12.898 1 98.88 86 ARG A CA 1
ATOM 602 C C . ARG A 1 86 ? -2.658 10.625 11.992 1 98.88 86 ARG A C 1
ATOM 604 O O . ARG A 1 86 ? -2.883 11.719 11.453 1 98.88 86 ARG A O 1
ATOM 611 N N . LEU A 1 87 ? -3.348 9.555 11.758 1 98.88 87 LEU A N 1
ATOM 612 C CA . LEU A 1 87 ? -4.625 9.633 11.062 1 98.88 87 LEU A CA 1
ATOM 613 C C . LEU A 1 87 ? -5.781 9.719 12.055 1 98.88 87 LEU A C 1
ATOM 615 O O . LEU A 1 87 ? -5.859 8.93 13 1 98.88 87 LEU A O 1
ATOM 619 N N . ALA A 1 88 ? -6.625 10.664 11.836 1 98.88 88 ALA A N 1
ATOM 620 C CA . ALA A 1 88 ? -7.758 10.875 12.734 1 98.88 88 ALA A CA 1
ATOM 621 C C . ALA A 1 88 ? -9.078 10.625 12.023 1 98.88 88 ALA A C 1
ATOM 623 O O . ALA A 1 88 ? -9.227 10.938 10.836 1 98.88 88 ALA A O 1
ATOM 624 N N . ALA A 1 89 ? -10.055 10.062 12.82 1 98.75 89 ALA A N 1
ATOM 625 C CA . ALA A 1 89 ? -11.43 9.891 12.359 1 98.75 89 ALA A CA 1
ATOM 626 C C . ALA A 1 89 ? -11.461 9.234 10.977 1 98.75 89 ALA A C 1
ATOM 628 O O . ALA A 1 89 ? -12.094 9.75 10.055 1 98.75 89 ALA A O 1
ATOM 629 N N . VAL A 1 90 ? -10.734 8.125 10.883 1 98.62 90 VAL A N 1
ATOM 630 C CA . VAL A 1 90 ? -10.609 7.406 9.617 1 98.62 90 VAL A CA 1
ATOM 631 C C . VAL A 1 90 ? -11.977 6.918 9.156 1 98.62 90 VAL A C 1
ATOM 633 O O . VAL A 1 90 ? -12.617 6.121 9.844 1 98.62 90 VAL A O 1
ATOM 636 N N . ALA A 1 91 ? -12.414 7.426 8.047 1 98.31 91 ALA A N 1
ATOM 637 C CA . ALA A 1 91 ? -13.703 7.031 7.492 1 98.31 91 ALA A CA 1
ATOM 638 C C . ALA A 1 91 ? -13.734 5.543 7.168 1 98.31 91 ALA A C 1
ATOM 640 O O . ALA A 1 91 ? -12.695 4.945 6.871 1 98.31 91 ALA A O 1
ATOM 641 N N . PRO A 1 92 ? -14.898 4.93 7.188 1 97.5 92 PRO A N 1
ATOM 642 C CA . PRO A 1 92 ? -15.016 3.488 6.953 1 97.5 92 PRO A CA 1
ATOM 643 C C . PRO A 1 92 ? -14.414 3.053 5.621 1 97.5 92 PRO A C 1
ATOM 645 O O . PRO A 1 92 ? -13.773 2.004 5.543 1 97.5 92 PRO A O 1
ATOM 648 N N . THR A 1 93 ? -14.625 3.879 4.609 1 96.25 93 THR A N 1
ATOM 649 C CA . THR A 1 93 ? -14.125 3.553 3.281 1 96.25 93 THR A CA 1
ATOM 650 C C . THR A 1 93 ? -12.594 3.527 3.273 1 96.25 93 THR A C 1
ATOM 652 O O . THR A 1 93 ? -11.992 2.656 2.65 1 96.25 93 THR A O 1
ATOM 655 N N . VAL A 1 94 ? -11.961 4.422 3.994 1 98.31 94 VAL A N 1
ATOM 656 C CA . VAL A 1 94 ? -10.508 4.473 4.094 1 98.31 94 VAL A CA 1
ATOM 657 C C . VAL A 1 94 ? -10.008 3.324 4.969 1 98.31 94 V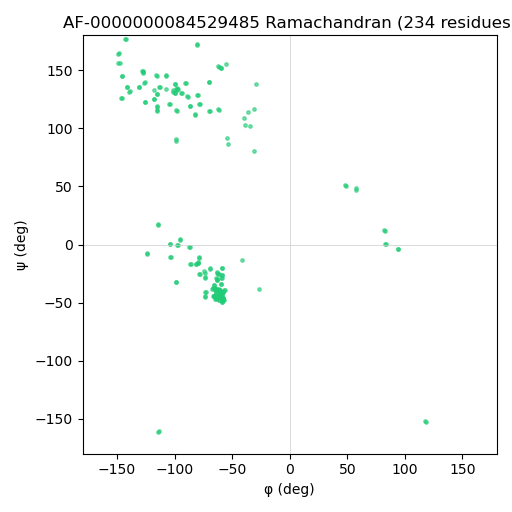AL A C 1
ATOM 659 O O . VAL A 1 94 ? -9.031 2.662 4.629 1 98.31 94 VAL A O 1
ATOM 662 N N . MET A 1 95 ? -10.719 3.053 6.055 1 98.38 95 MET A N 1
ATOM 663 C CA . MET A 1 95 ? -10.328 1.979 6.965 1 98.38 95 MET A CA 1
ATOM 664 C C . MET A 1 95 ? -10.344 0.63 6.254 1 98.38 95 MET A C 1
ATOM 666 O O . MET A 1 95 ? -9.445 -0.191 6.453 1 98.38 95 MET A O 1
ATOM 670 N N . ARG A 1 96 ? -11.297 0.461 5.418 1 97.38 96 ARG A N 1
ATOM 671 C CA . ARG A 1 96 ? -11.375 -0.777 4.652 1 97.38 96 ARG A CA 1
ATOM 672 C C . ARG A 1 96 ? -10.141 -0.95 3.768 1 97.38 96 ARG A C 1
ATOM 674 O O . ARG A 1 96 ? -9.555 -2.033 3.715 1 97.38 96 ARG A O 1
ATOM 681 N N . VAL A 1 97 ? -9.742 0.088 3.127 1 97.5 97 VAL A N 1
ATOM 682 C CA . VAL A 1 97 ? -8.57 0.052 2.26 1 97.5 97 VAL A CA 1
ATOM 683 C C . VAL A 1 97 ? -7.316 -0.241 3.09 1 97.5 97 VAL A C 1
ATOM 685 O O . VAL A 1 97 ? -6.504 -1.091 2.719 1 97.5 97 VAL A O 1
ATOM 688 N N . LEU A 1 98 ? -7.18 0.429 4.23 1 98.25 98 LEU A N 1
ATOM 689 C CA . LEU A 1 98 ? -6.027 0.229 5.102 1 98.25 98 LEU A CA 1
ATOM 690 C C . LEU A 1 98 ? -5.953 -1.216 5.586 1 98.25 98 LEU A C 1
ATOM 692 O O . LEU A 1 98 ? -4.883 -1.821 5.586 1 98.25 98 LEU A O 1
ATOM 696 N N . GLU A 1 99 ? -7.066 -1.783 5.902 1 97.44 99 GLU A N 1
ATOM 697 C CA . GLU A 1 99 ? -7.113 -3.143 6.434 1 97.44 99 GLU A CA 1
ATOM 698 C C . GLU A 1 99 ? -6.844 -4.172 5.34 1 97.44 99 GLU A C 1
ATOM 700 O O . GLU A 1 99 ? -6.074 -5.113 5.543 1 97.44 99 GLU A O 1
ATOM 705 N N . LEU A 1 100 ? -7.48 -3.959 4.191 1 95.5 100 LEU A N 1
ATOM 706 C CA . LEU A 1 100 ? -7.312 -4.871 3.064 1 95.5 100 LEU A CA 1
ATOM 707 C C . LEU A 1 100 ? -5.852 -4.949 2.641 1 95.5 100 LEU A C 1
ATOM 709 O O . LEU A 1 100 ? -5.383 -6.004 2.201 1 95.5 100 LEU A O 1
ATOM 713 N N . THR A 1 101 ? -5.137 -3.945 2.836 1 96.62 101 THR A N 1
ATOM 714 C CA . THR A 1 101 ? -3.771 -3.863 2.33 1 96.62 101 THR A CA 1
ATOM 715 C C . THR A 1 101 ? -2.764 -4.094 3.453 1 96.62 101 THR A C 1
ATOM 717 O O . THR A 1 101 ? -1.566 -4.238 3.199 1 96.62 101 THR A O 1
ATOM 720 N N . GLY A 1 102 ? -3.285 -4.102 4.699 1 97.44 102 GLY A N 1
ATOM 721 C CA . GLY A 1 102 ? -2.41 -4.246 5.852 1 97.44 102 GLY A CA 1
ATOM 722 C C . GLY A 1 102 ? -1.775 -2.936 6.285 1 97.44 102 GLY A C 1
ATOM 723 O O . GLY A 1 102 ? -1.08 -2.885 7.301 1 97.44 102 GLY A O 1
ATOM 724 N N . ALA A 1 103 ? -2.045 -1.879 5.648 1 97.94 103 ALA A N 1
ATOM 725 C CA . ALA A 1 103 ? -1.38 -0.598 5.867 1 97.94 103 ALA A CA 1
ATOM 726 C C . ALA A 1 103 ? -1.757 -0.009 7.223 1 97.94 103 ALA A C 1
ATOM 728 O O . ALA A 1 103 ? -1.05 0.852 7.754 1 97.94 103 ALA A O 1
ATOM 729 N N . HIS A 1 104 ? -2.863 -0.439 7.812 1 98.06 104 HIS A N 1
ATOM 730 C CA . HIS A 1 104 ? -3.332 0.108 9.086 1 98.06 104 HIS A CA 1
ATOM 731 C C . HIS A 1 104 ? -2.291 -0.081 10.18 1 98.06 104 HIS A C 1
ATOM 733 O O . HIS A 1 104 ? -2.238 0.7 11.133 1 98.06 104 HIS A O 1
ATOM 739 N N . VAL A 1 105 ? -1.36 -0.989 10.031 1 97.94 105 VAL A N 1
ATOM 740 C CA . VAL A 1 105 ? -0.443 -1.358 11.102 1 97.94 105 VAL A CA 1
ATOM 741 C C . VAL A 1 105 ? 0.701 -0.35 11.172 1 97.94 105 VAL A C 1
ATOM 743 O O . VAL A 1 105 ? 1.433 -0.3 12.164 1 97.94 105 VAL A O 1
ATOM 746 N N . VAL A 1 106 ? 0.882 0.391 10.18 1 97.81 106 VAL A N 1
ATOM 747 C CA . VAL A 1 106 ? 2.023 1.301 10.188 1 97.81 106 VAL A CA 1
ATOM 748 C C . VAL A 1 106 ? 1.547 2.725 10.461 1 97.81 106 VAL A C 1
ATOM 750 O O . VAL A 1 106 ? 2.35 3.66 10.484 1 97.81 106 VAL A O 1
ATOM 753 N N . PHE A 1 107 ? 0.29 2.9 10.648 1 98.31 107 PHE A N 1
ATOM 754 C CA . PHE A 1 107 ? -0.245 4.219 10.969 1 98.31 107 PHE A CA 1
ATOM 755 C C . PHE A 1 107 ? -0.685 4.285 12.422 1 98.31 107 PHE A C 1
ATOM 757 O O . PHE A 1 107 ? -1.2 3.309 12.969 1 98.31 107 PHE A O 1
ATOM 764 N N . ALA A 1 108 ? -0.515 5.469 13.07 1 98.5 108 ALA A N 1
ATOM 765 C CA . ALA A 1 108 ? -1.202 5.781 14.32 1 98.5 108 ALA A CA 1
ATOM 766 C C . ALA A 1 108 ? -2.619 6.281 14.055 1 98.5 108 ALA A C 1
ATOM 768 O O . ALA A 1 108 ? -2.811 7.371 13.508 1 98.5 108 ALA A O 1
ATOM 769 N N . LEU A 1 109 ? -3.584 5.508 14.438 1 98.69 109 LEU A N 1
ATOM 770 C CA . LEU A 1 109 ? -4.988 5.832 14.219 1 98.69 109 LEU A CA 1
ATOM 771 C C . LEU A 1 109 ? -5.633 6.363 15.492 1 98.69 109 LEU A C 1
ATOM 773 O O . LEU A 1 109 ? -5.43 5.801 16.578 1 98.69 109 LEU A O 1
ATOM 777 N N . ARG A 1 110 ? -6.297 7.434 15.328 1 98.81 110 ARG A N 1
ATOM 778 C CA . ARG A 1 110 ? -7.023 8.023 16.438 1 98.81 110 ARG A CA 1
ATOM 779 C C . ARG A 1 110 ? -8.477 8.289 16.078 1 98.81 110 ARG A C 1
ATOM 781 O O . ARG A 1 110 ? -8.797 8.547 14.914 1 98.81 110 ARG A O 1
ATOM 788 N N . GLU A 1 111 ? -9.352 8.219 17.078 1 98.38 111 GLU A N 1
ATOM 789 C CA . GLU A 1 111 ? -10.789 8.25 16.812 1 98.38 111 GLU A CA 1
ATOM 790 C C . GLU A 1 111 ? -11.258 9.656 16.438 1 98.38 111 GLU A C 1
ATOM 792 O O . GLU A 1 111 ? -12.344 9.82 15.883 1 98.38 111 GLU A O 1
ATOM 797 N N . SER A 1 112 ? -10.484 10.688 16.844 1 98.62 112 SER A N 1
ATOM 798 C CA . SER A 1 112 ? -10.836 12.078 16.562 1 98.62 112 SER A CA 1
ATOM 799 C C . SER A 1 112 ? -9.586 12.945 16.406 1 98.62 112 SER A C 1
ATOM 801 O O . SER A 1 112 ? -8.477 12.508 16.734 1 98.62 112 SER A O 1
ATOM 803 N N . VAL A 1 113 ? -9.789 14.125 15.836 1 98.38 113 VAL A N 1
ATOM 804 C CA . VAL A 1 113 ? -8.688 15.07 15.727 1 98.38 113 VAL A CA 1
ATOM 805 C C . VAL A 1 113 ? -8.172 15.438 17.109 1 98.38 113 VAL A C 1
ATOM 807 O O . VAL A 1 113 ? -6.961 15.516 17.328 1 98.38 113 VAL A O 1
ATOM 810 N N . GLU A 1 114 ? -9.094 15.633 18.062 1 98 114 GLU A N 1
ATOM 811 C CA . GLU A 1 114 ? -8.727 15.977 19.422 1 98 114 GLU A CA 1
ATOM 812 C C . GLU A 1 114 ? -7.871 14.875 20.062 1 98 114 GLU A C 1
ATOM 814 O O . GLU A 1 114 ? -6.855 15.164 20.703 1 98 114 GLU A O 1
ATOM 819 N N . ALA A 1 115 ? -8.289 13.648 19.875 1 98.38 115 ALA A N 1
ATOM 820 C CA . ALA A 1 115 ? -7.535 12.516 20.406 1 98.38 115 ALA A CA 1
ATOM 821 C C . ALA A 1 115 ? -6.152 12.422 19.766 1 98.38 115 ALA A C 1
ATOM 823 O O . ALA A 1 115 ? -5.172 12.109 20.438 1 98.38 115 ALA A O 1
ATOM 824 N N . ALA A 1 116 ? -6.082 12.711 18.438 1 98.31 116 ALA A N 1
ATOM 825 C CA . ALA A 1 116 ? -4.816 12.664 17.703 1 98.31 116 ALA A CA 1
ATOM 826 C C . ALA A 1 116 ? -3.857 13.742 18.203 1 98.31 116 ALA A C 1
ATOM 828 O O . ALA A 1 116 ? -2.652 13.5 18.312 1 98.31 116 ALA A O 1
ATOM 829 N N . LEU A 1 117 ? -4.398 14.914 18.531 1 97.81 117 LEU A N 1
ATOM 830 C CA . LEU A 1 117 ? -3.572 16.016 19 1 97.81 117 LEU A CA 1
ATOM 831 C C . LEU A 1 117 ? -3.094 15.766 20.422 1 97.81 117 LEU A C 1
ATOM 833 O O . LEU A 1 117 ? -2.018 16.234 20.812 1 97.81 117 LEU A O 1
ATOM 837 N N . ALA A 1 118 ? -3.898 15.016 21.188 1 93.94 118 ALA A N 1
ATOM 838 C CA . ALA A 1 118 ? -3.562 14.719 22.578 1 93.94 118 ALA A CA 1
ATOM 839 C C . ALA A 1 118 ? -2.514 13.617 22.672 1 93.94 118 ALA A C 1
ATOM 841 O O . ALA A 1 118 ? -1.782 13.523 23.656 1 93.94 118 ALA A O 1
ATOM 842 N N . GLY A 1 119 ? -2.404 12.75 21.703 1 88.69 119 GLY A N 1
ATOM 843 C CA . GLY A 1 119 ? -1.424 11.68 21.656 1 88.69 119 GLY A CA 1
ATOM 844 C C . GLY A 1 119 ? -2.043 10.297 21.766 1 88.69 119 GLY A C 1
ATOM 845 O O . GLY A 1 119 ? -1.335 9.289 21.75 1 88.69 119 GLY A O 1
ATOM 846 N N . MET B 1 1 ? 30.031 -4.938 -29.844 1 24.83 1 MET B N 1
ATOM 847 C CA . MET B 1 1 ? 28.625 -5.289 -29.594 1 24.83 1 MET B CA 1
ATOM 848 C C . MET B 1 1 ? 28.297 -5.109 -28.125 1 24.83 1 MET B C 1
ATOM 850 O O . MET B 1 1 ? 28.859 -5.781 -27.25 1 24.83 1 MET B O 1
ATOM 854 N N . VAL B 1 2 ? 27.984 -3.926 -27.594 1 31.22 2 VAL B N 1
ATOM 855 C CA . VAL B 1 2 ? 27.719 -3.643 -26.188 1 31.22 2 VAL B CA 1
ATOM 856 C C . VAL B 1 2 ? 26.625 -4.574 -25.672 1 31.22 2 VAL B C 1
ATOM 858 O O . VAL B 1 2 ? 25.547 -4.691 -26.281 1 31.22 2 VAL B O 1
ATOM 861 N N . THR B 1 3 ? 26.875 -5.676 -25.141 1 35.31 3 THR B N 1
ATOM 862 C CA . THR B 1 3 ? 25.875 -6.461 -24.422 1 35.31 3 THR B CA 1
ATOM 863 C C . THR B 1 3 ? 24.891 -5.555 -23.688 1 35.31 3 THR B C 1
ATOM 865 O O . THR B 1 3 ? 25.297 -4.699 -22.906 1 35.31 3 THR B O 1
ATOM 868 N N . PRO B 1 4 ? 23.609 -5.301 -24.188 1 38.34 4 PRO B N 1
ATOM 869 C CA . PRO B 1 4 ? 22.828 -4.418 -23.328 1 38.34 4 PRO B CA 1
ATOM 870 C C . PRO B 1 4 ? 23.094 -4.66 -21.844 1 38.34 4 PRO B C 1
ATOM 872 O O . PRO B 1 4 ? 23.469 -5.773 -21.453 1 38.34 4 PRO B O 1
ATOM 875 N N . ALA B 1 5 ? 23.594 -3.951 -21.078 1 40.44 5 ALA B N 1
ATOM 876 C CA . ALA B 1 5 ? 23.766 -4.148 -19.641 1 40.44 5 ALA B CA 1
ATOM 877 C C . ALA B 1 5 ? 22.641 -5.008 -19.062 1 40.44 5 ALA B C 1
ATOM 879 O O . ALA B 1 5 ? 21.531 -5.055 -19.625 1 40.44 5 ALA B O 1
ATOM 880 N N . PRO B 1 6 ? 22.609 -6.023 -18.156 1 45.41 6 PRO B N 1
ATOM 881 C CA . PRO B 1 6 ? 21.438 -6.766 -17.719 1 45.41 6 PRO B CA 1
ATOM 882 C C . PRO B 1 6 ? 20.156 -5.918 -17.75 1 45.41 6 PRO B C 1
ATOM 884 O O . PRO B 1 6 ? 20.125 -4.844 -17.141 1 45.41 6 PRO B O 1
ATOM 887 N N . GLY B 1 7 ? 19.359 -5.59 -18.703 1 45.84 7 GLY B N 1
ATOM 888 C CA . GLY B 1 7 ? 18.438 -4.652 -19.328 1 45.84 7 GLY B CA 1
ATOM 889 C C . GLY B 1 7 ? 17.297 -4.258 -18.406 1 45.84 7 GLY B C 1
ATOM 890 O O . GLY B 1 7 ? 17.094 -4.875 -17.359 1 45.84 7 GLY B O 1
ATOM 891 N N . SER B 1 8 ? 16.547 -3.059 -18.5 1 56.19 8 SER B N 1
ATOM 892 C CA . SER B 1 8 ? 15.43 -2.178 -18.156 1 56.19 8 SER B CA 1
ATOM 893 C C . SER B 1 8 ? 14.125 -2.957 -18.062 1 56.19 8 SER B C 1
ATOM 895 O O . SER B 1 8 ? 13.102 -2.414 -17.641 1 56.19 8 SER B O 1
ATOM 897 N N . GLY B 1 9 ? 14.016 -4.289 -18.562 1 80.5 9 GLY B N 1
ATOM 898 C CA . GLY B 1 9 ? 12.711 -4.887 -18.781 1 80.5 9 GLY B CA 1
ATOM 899 C C . GLY B 1 9 ? 12.367 -5.957 -17.766 1 80.5 9 GLY B C 1
ATOM 900 O O . GLY B 1 9 ? 13.25 -6.465 -17.062 1 80.5 9 GLY B O 1
ATOM 901 N N . LEU B 1 10 ? 11.258 -5.988 -17.219 1 92.38 10 LEU B N 1
ATOM 902 C CA . LEU B 1 10 ? 10.688 -7.012 -16.344 1 92.38 10 LEU B CA 1
ATOM 903 C C . LEU B 1 10 ? 10.398 -8.289 -17.125 1 92.38 10 LEU B C 1
ATOM 905 O O . LEU B 1 10 ? 9.742 -8.258 -18.156 1 92.38 10 LEU B O 1
ATOM 909 N N . THR B 1 11 ? 11.094 -9.391 -16.797 1 95.75 11 THR B N 1
ATOM 910 C CA . THR B 1 11 ? 10.797 -10.695 -17.359 1 95.75 11 THR B CA 1
ATOM 911 C C . THR B 1 11 ? 9.789 -11.453 -16.5 1 95.75 11 THR B C 1
ATOM 913 O O . THR B 1 11 ? 9.891 -11.438 -15.266 1 95.75 11 THR B O 1
ATOM 916 N N . VAL B 1 12 ? 8.898 -12.086 -17.141 1 97.62 12 VAL B N 1
ATOM 917 C CA . VAL B 1 12 ? 7.84 -12.844 -16.484 1 97.62 12 VAL B CA 1
ATOM 918 C C . VAL B 1 12 ? 7.828 -14.281 -17 1 97.62 12 VAL B C 1
ATOM 920 O O . VAL B 1 12 ? 7.734 -14.5 -18.219 1 97.62 12 VAL B O 1
ATOM 923 N N . THR B 1 13 ? 7.965 -15.211 -16.172 1 98.12 13 THR B N 1
ATOM 924 C CA . THR B 1 13 ? 7.883 -16.625 -16.547 1 98.12 13 THR B CA 1
ATOM 925 C C . THR B 1 13 ? 6.848 -17.344 -15.695 1 98.12 13 THR B C 1
ATOM 927 O O . THR B 1 13 ? 6.758 -17.109 -14.492 1 98.12 13 THR B O 1
ATOM 930 N N . THR B 1 14 ? 6.078 -18.234 -16.344 1 98.5 14 THR B N 1
ATOM 931 C CA . THR B 1 14 ? 5.02 -18.938 -15.625 1 98.5 14 THR B CA 1
ATOM 932 C C . THR B 1 14 ? 5.141 -20.438 -15.828 1 98.5 14 THR B C 1
ATOM 934 O O . THR B 1 14 ? 5.66 -20.906 -16.844 1 98.5 14 THR B O 1
ATOM 937 N N . ARG B 1 15 ? 4.766 -21.141 -14.859 1 97.75 15 ARG B N 1
ATOM 938 C CA . ARG B 1 15 ? 4.613 -22.594 -15 1 97.75 15 ARG B CA 1
ATOM 939 C C . ARG B 1 15 ? 3.49 -23.109 -14.109 1 97.75 15 ARG B C 1
ATOM 941 O O . ARG B 1 15 ? 3.107 -22.453 -13.133 1 97.75 15 ARG B O 1
ATOM 948 N N . VAL B 1 16 ? 2.918 -24.219 -14.438 1 97.56 16 VAL B N 1
ATOM 949 C CA . VAL B 1 16 ? 1.892 -24.906 -13.656 1 97.56 16 VAL B CA 1
ATOM 950 C C . VAL B 1 16 ? 2.422 -26.25 -13.172 1 97.56 16 VAL B C 1
ATOM 952 O O . VAL B 1 16 ? 3.033 -27 -13.938 1 97.56 16 VAL B O 1
ATOM 955 N N . THR B 1 17 ? 2.279 -26.484 -11.883 1 96.62 17 THR B N 1
ATOM 956 C CA . THR B 1 17 ? 2.758 -27.734 -11.312 1 96.62 17 THR B CA 1
ATOM 957 C C . THR B 1 17 ? 1.751 -28.859 -11.555 1 96.62 17 THR B C 1
ATOM 959 O O . THR B 1 17 ? 0.638 -28.609 -12.023 1 96.62 17 THR B O 1
ATOM 962 N N . GLY B 1 18 ? 2.146 -30.125 -11.219 1 93.62 18 GLY B N 1
ATOM 963 C CA . GLY B 1 18 ? 1.274 -31.281 -11.367 1 93.62 18 GLY B CA 1
ATOM 964 C C . GLY B 1 18 ? 0.04 -31.203 -10.484 1 93.62 18 GLY B C 1
ATOM 965 O O . GLY B 1 18 ? -0.996 -31.797 -10.812 1 93.62 18 GLY B O 1
ATOM 966 N N . THR B 1 19 ? 0.124 -30.438 -9.367 1 93.06 19 THR B N 1
ATOM 967 C CA . THR B 1 19 ? -0.975 -30.312 -8.414 1 93.06 19 THR B CA 1
ATOM 968 C C . THR B 1 19 ? -1.928 -29.188 -8.836 1 93.06 19 THR B C 1
ATOM 970 O O . THR B 1 19 ? -2.939 -28.953 -8.172 1 93.06 19 THR B O 1
ATOM 973 N N . GLY B 1 20 ? -1.564 -28.469 -9.992 1 96.81 20 GLY B N 1
ATOM 974 C CA . GLY B 1 20 ? -2.43 -27.406 -10.477 1 96.81 20 GLY B CA 1
ATOM 975 C C . GLY B 1 20 ? -2.037 -26.031 -9.961 1 96.81 20 GLY B C 1
ATOM 976 O O . GLY B 1 20 ? -2.598 -25.016 -10.391 1 96.81 20 GLY B O 1
ATOM 977 N N . ALA B 1 21 ? -1.045 -26 -9.109 1 98.06 21 ALA B N 1
ATOM 978 C CA . ALA B 1 21 ? -0.551 -24.719 -8.625 1 98.06 21 ALA B CA 1
ATOM 979 C C . ALA B 1 21 ? 0.175 -23.953 -9.727 1 98.06 21 ALA B C 1
ATOM 981 O O . ALA B 1 21 ? 0.872 -24.547 -10.547 1 98.06 21 ALA B O 1
ATOM 982 N N . ALA B 1 22 ? -0.035 -22.688 -9.781 1 98.69 22 ALA B N 1
ATOM 983 C CA . ALA B 1 22 ? 0.673 -21.828 -10.727 1 98.69 22 ALA B CA 1
ATOM 984 C C . ALA B 1 22 ? 1.837 -21.109 -10.055 1 98.69 22 ALA B C 1
ATOM 986 O O . ALA B 1 22 ? 1.719 -20.672 -8.906 1 98.69 22 ALA B O 1
ATOM 987 N N . VAL B 1 23 ? 2.934 -21.047 -10.727 1 98.81 23 VAL B N 1
ATOM 988 C CA . VAL B 1 23 ? 4.094 -20.297 -10.281 1 98.81 23 VAL B CA 1
ATOM 989 C C . VAL B 1 23 ? 4.41 -19.188 -11.289 1 98.81 23 VAL B C 1
ATOM 991 O O . VAL B 1 23 ? 4.523 -19.453 -12.484 1 98.81 23 VAL B O 1
ATOM 994 N N . CYS B 1 24 ? 4.492 -17.969 -10.883 1 98.88 24 CYS B N 1
ATOM 995 C CA . CYS B 1 24 ? 4.898 -16.812 -11.68 1 98.88 24 CYS B CA 1
ATOM 996 C C . CYS B 1 24 ? 6.195 -16.219 -11.148 1 98.88 24 CYS B C 1
ATOM 998 O O . CYS B 1 24 ? 6.234 -15.695 -10.031 1 98.88 24 CYS B O 1
ATOM 1000 N N . ALA B 1 25 ? 7.18 -16.281 -11.922 1 98.75 25 ALA B N 1
ATOM 1001 C CA . ALA B 1 25 ? 8.461 -15.695 -11.531 1 98.75 25 ALA B CA 1
ATOM 1002 C C . ALA B 1 25 ? 8.664 -14.328 -12.172 1 98.75 25 ALA B C 1
ATOM 1004 O O . ALA B 1 25 ? 8.484 -14.172 -13.383 1 98.75 25 ALA B O 1
ATOM 1005 N N . LEU B 1 26 ? 9.016 -13.383 -11.359 1 98 26 LEU B N 1
ATOM 1006 C CA . LEU B 1 26 ? 9.312 -12.031 -11.82 1 98 26 LEU B CA 1
ATOM 1007 C C . LEU B 1 26 ? 10.789 -11.703 -11.633 1 98 26 LEU B C 1
ATOM 1009 O O . LEU B 1 26 ? 11.359 -11.969 -10.57 1 98 26 LEU B O 1
ATOM 1013 N N . ALA B 1 27 ? 11.391 -11.086 -12.672 1 97.5 27 ALA B N 1
ATOM 1014 C CA . ALA B 1 27 ? 12.781 -10.664 -12.586 1 97.5 27 ALA B CA 1
ATOM 1015 C C . ALA B 1 27 ? 12.984 -9.289 -13.234 1 97.5 27 ALA B C 1
ATOM 1017 O O . ALA B 1 27 ? 12.531 -9.055 -14.352 1 97.5 27 ALA B O 1
ATOM 1018 N N . GLY B 1 28 ? 13.633 -8.43 -12.531 1 96.5 28 GLY B N 1
ATOM 1019 C CA . GLY B 1 28 ? 13.82 -7.059 -12.969 1 96.5 28 GLY B CA 1
ATOM 1020 C C . GLY B 1 28 ? 13.203 -6.039 -12.031 1 96.5 28 GLY B C 1
ATOM 1021 O O . GLY B 1 28 ? 13.148 -6.262 -10.82 1 96.5 28 GLY B O 1
ATOM 1022 N N . ASP B 1 29 ? 12.82 -4.875 -12.602 1 95.5 29 ASP B N 1
ATOM 1023 C CA . ASP B 1 29 ? 12.258 -3.803 -11.789 1 95.5 29 ASP B CA 1
ATOM 1024 C C . ASP B 1 29 ? 10.727 -3.824 -11.836 1 95.5 29 ASP B C 1
ATOM 1026 O O . ASP B 1 29 ? 10.141 -4.004 -12.906 1 95.5 29 ASP B O 1
ATOM 1030 N N . LEU B 1 30 ? 10.133 -3.697 -10.68 1 95.62 30 LEU B N 1
ATOM 1031 C CA . LEU B 1 30 ? 8.688 -3.51 -10.586 1 95.62 30 LEU B CA 1
ATOM 1032 C C . LEU B 1 30 ? 8.336 -2.037 -10.406 1 95.62 30 LEU B C 1
ATOM 1034 O O . LEU B 1 30 ? 8.242 -1.551 -9.273 1 95.62 30 LEU B O 1
ATOM 1038 N N . ASP B 1 31 ? 8.164 -1.388 -11.531 1 93.12 31 ASP B N 1
ATOM 1039 C CA . ASP B 1 31 ? 7.77 0.018 -11.523 1 93.12 31 ASP B CA 1
ATOM 1040 C C . ASP B 1 31 ? 6.785 0.318 -12.648 1 93.12 31 ASP B C 1
ATOM 1042 O O . ASP B 1 31 ? 6.453 -0.565 -13.445 1 93.12 31 ASP B O 1
ATOM 1046 N N . VAL B 1 32 ? 6.332 1.513 -12.688 1 89.88 32 VAL B N 1
ATOM 1047 C CA . VAL B 1 32 ? 5.238 1.92 -13.562 1 89.88 32 VAL B CA 1
ATOM 1048 C C . VAL B 1 32 ? 5.609 1.646 -15.016 1 89.88 32 VAL B C 1
ATOM 1050 O O . VAL B 1 32 ? 4.742 1.346 -15.836 1 89.88 32 VAL B O 1
ATOM 1053 N N . GLU B 1 33 ? 6.793 1.622 -15.344 1 90.25 33 GLU B N 1
ATOM 1054 C CA . GLU B 1 33 ? 7.238 1.493 -16.734 1 90.25 33 GLU B CA 1
ATOM 1055 C C . GLU B 1 33 ? 7.324 0.028 -17.156 1 90.25 33 GLU B C 1
ATOM 1057 O O . GLU B 1 33 ? 7.312 -0.285 -18.344 1 90.25 33 GLU B O 1
ATOM 1062 N N . THR B 1 34 ? 7.332 -0.855 -16.188 1 90.81 34 THR B N 1
ATOM 1063 C CA . THR B 1 34 ? 7.699 -2.225 -16.531 1 90.81 34 THR B CA 1
ATOM 1064 C C . THR B 1 34 ? 6.602 -3.199 -16.125 1 90.81 34 THR B C 1
ATOM 1066 O O . THR B 1 34 ? 6.605 -4.359 -16.531 1 90.81 34 THR B O 1
ATOM 1069 N N . LEU B 1 35 ? 5.625 -2.787 -15.438 1 94.25 35 LEU B N 1
ATOM 1070 C CA . LEU B 1 35 ? 4.719 -3.678 -14.719 1 94.25 35 LEU B CA 1
ATOM 1071 C C . LEU B 1 35 ? 3.688 -4.281 -15.672 1 94.25 35 LEU B C 1
ATOM 1073 O O . LEU B 1 35 ? 3.045 -5.281 -15.336 1 94.25 35 LEU B O 1
ATOM 1077 N N . ALA B 1 36 ? 3.545 -3.723 -16.828 1 93.62 36 ALA B N 1
ATOM 1078 C CA . ALA B 1 36 ? 2.398 -4.062 -17.672 1 93.62 36 ALA B CA 1
ATOM 1079 C C . ALA B 1 36 ? 2.373 -5.555 -17.984 1 93.62 36 ALA B C 1
ATOM 1081 O O . ALA B 1 36 ? 1.344 -6.211 -17.812 1 93.62 36 ALA B O 1
ATOM 1082 N N . PRO B 1 37 ? 3.479 -6.137 -18.438 1 94 37 PRO B N 1
ATOM 1083 C CA . PRO B 1 37 ? 3.461 -7.57 -18.734 1 94 37 PRO B CA 1
ATOM 1084 C C . PRO B 1 37 ? 3.143 -8.422 -17.5 1 94 37 PRO B C 1
ATOM 1086 O O . PRO B 1 37 ? 2.436 -9.43 -17.609 1 94 37 PRO B O 1
ATOM 1089 N N . ALA B 1 38 ? 3.645 -8.078 -16.375 1 96.75 38 ALA B N 1
ATOM 1090 C CA . ALA B 1 38 ? 3.377 -8.812 -15.141 1 96.75 38 ALA B CA 1
ATOM 1091 C C . ALA B 1 38 ? 1.907 -8.695 -14.742 1 96.75 38 ALA B C 1
ATOM 1093 O O . ALA B 1 38 ? 1.286 -9.688 -14.352 1 96.75 38 ALA B O 1
ATOM 1094 N N . ALA B 1 39 ? 1.41 -7.477 -14.852 1 97.25 39 ALA B N 1
ATOM 1095 C CA . ALA B 1 39 ? 0.008 -7.246 -14.516 1 97.25 39 ALA B CA 1
ATOM 1096 C C . ALA B 1 39 ? -0.91 -8.109 -15.375 1 97.25 39 ALA B C 1
ATOM 1098 O O . ALA B 1 39 ? -1.833 -8.75 -14.859 1 97.25 39 ALA B O 1
ATOM 1099 N N . ALA B 1 40 ? -0.65 -8.148 -16.688 1 97.31 40 ALA B N 1
ATOM 1100 C CA . ALA B 1 40 ? -1.456 -8.945 -17.609 1 97.31 40 ALA B CA 1
ATOM 1101 C C . ALA B 1 40 ? -1.346 -10.438 -17.281 1 97.31 40 ALA B C 1
ATOM 1103 O O . ALA B 1 40 ? -2.354 -11.141 -17.219 1 97.31 40 ALA B O 1
ATOM 1104 N N . THR B 1 41 ? -0.176 -10.883 -17.031 1 97.81 41 THR B N 1
ATOM 1105 C CA . THR B 1 41 ? 0.079 -12.289 -16.734 1 97.81 41 THR B CA 1
ATOM 1106 C C . THR B 1 41 ? -0.607 -12.711 -15.438 1 97.81 41 THR B C 1
ATOM 1108 O O . THR B 1 41 ? -1.275 -13.742 -15.391 1 97.81 41 THR B O 1
ATOM 1111 N N . LEU B 1 42 ? -0.46 -11.906 -14.414 1 98.44 42 LEU B N 1
ATOM 1112 C CA . LEU B 1 42 ? -1.038 -12.242 -13.117 1 98.44 42 LEU B CA 1
ATOM 1113 C C . LEU B 1 42 ? -2.562 -12.234 -13.18 1 98.44 42 LEU B C 1
ATOM 1115 O O . LEU B 1 42 ? -3.219 -13.078 -12.57 1 98.44 42 LEU B O 1
ATOM 1119 N N . THR B 1 43 ? -3.068 -11.273 -13.953 1 98.06 43 THR B N 1
ATOM 1120 C CA . THR B 1 43 ? -4.512 -11.234 -14.148 1 98.06 43 THR B CA 1
ATOM 1121 C C . THR B 1 43 ? -5.004 -12.523 -14.805 1 98.06 43 THR B C 1
ATOM 1123 O O . THR B 1 43 ? -5.992 -13.117 -14.359 1 98.06 43 THR B O 1
ATOM 1126 N N . GLU B 1 44 ? -4.328 -12.977 -15.766 1 98.12 44 GLU B N 1
ATOM 1127 C CA . GLU B 1 44 ? -4.688 -14.203 -16.469 1 98.12 44 GLU B CA 1
ATOM 1128 C C . GLU B 1 44 ? -4.566 -15.422 -15.555 1 98.12 44 GLU B C 1
ATOM 1130 O O . GLU B 1 44 ? -5.426 -16.312 -15.57 1 98.12 44 GLU B O 1
ATOM 1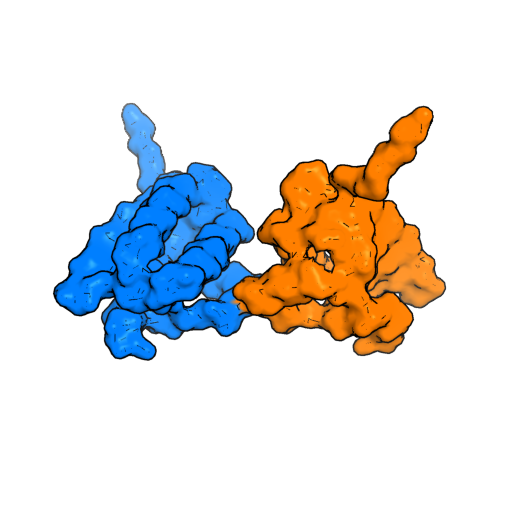135 N N . LEU B 1 45 ? -3.5 -15.492 -14.805 1 98.44 45 LEU B N 1
ATOM 1136 C CA . LEU B 1 45 ? -3.277 -16.625 -13.922 1 98.44 45 LEU B CA 1
ATOM 1137 C C . LEU B 1 45 ? -4.383 -16.734 -12.875 1 98.44 45 LEU B C 1
ATOM 1139 O O . LEU B 1 45 ? -4.887 -17.812 -12.602 1 98.44 45 LEU B O 1
ATOM 1143 N N . VAL B 1 46 ? -4.781 -15.617 -12.289 1 98.44 46 VAL B N 1
ATOM 1144 C CA . VAL B 1 46 ? -5.832 -15.609 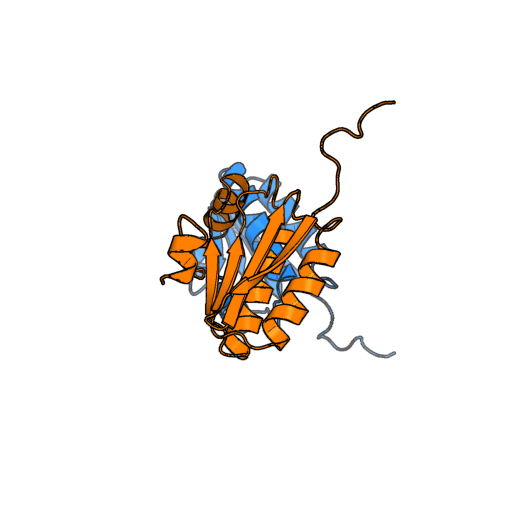-11.281 1 98.44 46 VAL B CA 1
ATOM 1145 C C . VAL B 1 46 ? -7.152 -16.047 -11.906 1 98.44 46 VAL B C 1
ATOM 1147 O O . VAL B 1 46 ? -7.926 -16.781 -11.289 1 98.44 46 VAL B O 1
ATOM 1150 N N . ALA B 1 47 ? -7.379 -15.602 -13.156 1 97.88 47 ALA B N 1
ATOM 1151 C CA . ALA B 1 47 ? -8.617 -15.938 -13.859 1 97.88 47 ALA B CA 1
ATOM 1152 C C . ALA B 1 47 ? -8.75 -17.453 -14.047 1 97.88 47 ALA B C 1
ATOM 1154 O O . ALA B 1 47 ? -9.859 -17.969 -14.133 1 97.88 47 ALA B O 1
ATOM 1155 N N . ARG B 1 48 ? -7.656 -18.172 -14.07 1 97.75 48 ARG B N 1
ATOM 1156 C CA . ARG B 1 48 ? -7.648 -19.625 -14.234 1 97.75 48 ARG B CA 1
ATOM 1157 C C . ARG B 1 48 ? -7.984 -20.328 -12.922 1 97.75 48 ARG B C 1
ATOM 1159 O O . ARG B 1 48 ? -8.18 -21.547 -12.891 1 97.75 48 ARG B O 1
ATOM 1166 N N . ARG B 1 49 ? -8.016 -19.672 -11.82 1 98.12 49 ARG B N 1
ATOM 1167 C CA . ARG B 1 49 ? -8.438 -20.094 -10.492 1 98.12 49 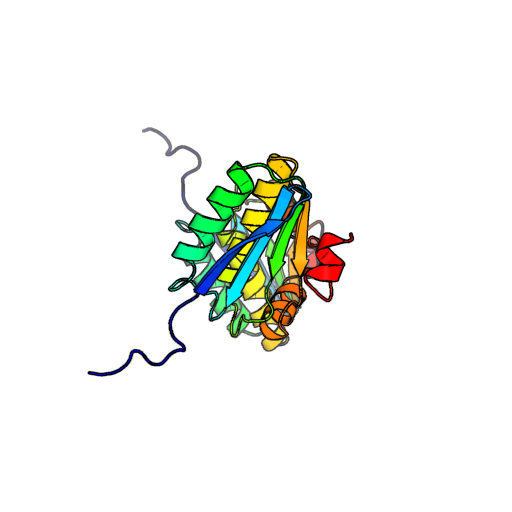ARG B CA 1
ATOM 1168 C C . ARG B 1 49 ? -7.633 -21.312 -10.031 1 98.12 49 ARG B C 1
ATOM 1170 O O . ARG B 1 49 ? -8.203 -22.297 -9.578 1 98.12 49 ARG B O 1
ATOM 1177 N N . PRO B 1 50 ? -6.281 -21.219 -10.18 1 98.25 50 PRO B N 1
ATOM 1178 C CA . PRO B 1 50 ? -5.508 -22.297 -9.555 1 98.25 50 PRO B CA 1
ATOM 1179 C C . PRO B 1 50 ? -5.727 -22.375 -8.047 1 98.25 50 PRO B C 1
ATOM 1181 O O . PRO B 1 50 ? -6.086 -21.375 -7.418 1 98.25 50 PRO B O 1
ATOM 1184 N N . PRO B 1 51 ? -5.574 -23.578 -7.52 1 97.69 51 PRO B N 1
ATOM 1185 C CA . PRO B 1 51 ? -5.723 -23.656 -6.062 1 97.69 51 PRO B CA 1
ATOM 1186 C C . PRO B 1 51 ? -4.73 -22.781 -5.32 1 97.69 51 PRO B C 1
ATOM 1188 O O . PRO B 1 51 ? -5.055 -22.219 -4.266 1 97.69 51 PRO B O 1
ATOM 1191 N N . THR B 1 52 ? -3.512 -22.656 -5.91 1 98.31 52 THR B N 1
ATOM 1192 C CA . THR B 1 52 ? -2.453 -21.828 -5.332 1 98.31 52 THR B CA 1
ATOM 1193 C C . THR B 1 52 ? -1.688 -21.094 -6.426 1 98.31 52 THR B C 1
ATOM 1195 O O . THR B 1 52 ? -1.415 -21.641 -7.488 1 98.31 52 THR B O 1
ATOM 1198 N N . LEU B 1 53 ? -1.433 -19.859 -6.215 1 98.81 53 LEU B N 1
ATOM 1199 C CA . LEU B 1 53 ? -0.541 -19.047 -7.035 1 98.81 53 LEU B CA 1
ATOM 1200 C C . LEU B 1 53 ? 0.678 -18.594 -6.234 1 98.81 53 LEU B C 1
ATOM 1202 O O . LEU B 1 53 ? 0.541 -17.969 -5.188 1 98.81 53 LEU B O 1
ATOM 1206 N N . VAL B 1 54 ? 1.823 -19 -6.672 1 98.88 54 VAL B N 1
ATOM 1207 C CA . VAL B 1 54 ? 3.088 -18.594 -6.062 1 98.88 54 VAL B CA 1
ATOM 1208 C C . VAL B 1 54 ? 3.777 -17.547 -6.934 1 98.88 54 VAL B C 1
ATOM 1210 O O . VAL B 1 54 ? 4 -17.781 -8.125 1 98.88 54 VAL B O 1
ATOM 1213 N N . ILE B 1 55 ? 4.02 -16.438 -6.406 1 98.88 55 ILE B N 1
ATOM 1214 C CA . ILE B 1 55 ? 4.84 -15.438 -7.082 1 98.88 55 ILE B CA 1
ATOM 1215 C C . ILE B 1 55 ? 6.27 -15.492 -6.543 1 98.88 55 ILE B C 1
ATOM 1217 O O . ILE B 1 55 ? 6.504 -15.234 -5.359 1 98.88 55 ILE B O 1
ATOM 1221 N N . ASP B 1 56 ? 7.152 -15.852 -7.422 1 98.81 56 ASP B N 1
ATOM 1222 C CA . ASP B 1 56 ? 8.578 -15.906 -7.121 1 98.81 56 ASP B CA 1
ATOM 1223 C C . ASP B 1 56 ? 9.242 -14.547 -7.355 1 98.81 56 ASP B C 1
ATOM 1225 O O . ASP B 1 56 ? 9.305 -14.07 -8.492 1 98.81 56 ASP B O 1
ATOM 1229 N N . LEU B 1 57 ? 9.805 -13.984 -6.273 1 98.69 57 LEU B N 1
ATOM 1230 C CA . LEU B 1 57 ? 10.289 -12.609 -6.359 1 98.69 57 LEU B CA 1
ATOM 1231 C C . LEU B 1 57 ? 11.805 -12.555 -6.211 1 98.69 57 LEU B C 1
ATOM 1233 O O . LEU B 1 57 ? 12.383 -11.484 -6.02 1 98.69 57 LEU B O 1
ATOM 1237 N N . ARG B 1 58 ? 12.508 -13.641 -6.363 1 98.06 58 ARG B N 1
ATOM 1238 C CA . ARG B 1 58 ? 13.953 -13.734 -6.16 1 98.06 58 ARG B CA 1
ATOM 1239 C C . ARG B 1 58 ? 14.703 -12.844 -7.145 1 98.06 58 ARG B C 1
ATOM 1241 O O . ARG B 1 58 ? 15.773 -12.312 -6.82 1 98.06 58 ARG B O 1
ATOM 1248 N N . GLY B 1 59 ? 14.133 -12.68 -8.258 1 97.44 59 GLY B N 1
ATOM 1249 C CA . GLY B 1 59 ? 14.844 -11.984 -9.328 1 97.44 59 GLY B CA 1
ATOM 1250 C C . GLY B 1 59 ? 14.508 -10.508 -9.398 1 97.44 59 GLY B C 1
ATOM 1251 O O . GLY B 1 59 ? 14.953 -9.812 -10.312 1 97.44 59 GLY B O 1
ATOM 1252 N N . VAL B 1 60 ? 13.695 -10.016 -8.453 1 97.62 60 VAL B N 1
ATOM 1253 C CA . VAL B 1 60 ? 13.305 -8.609 -8.492 1 97.62 60 VAL B CA 1
ATOM 1254 C C . VAL B 1 60 ? 14.422 -7.742 -7.922 1 97.62 60 VAL B C 1
ATOM 1256 O O . VAL B 1 60 ? 14.891 -7.98 -6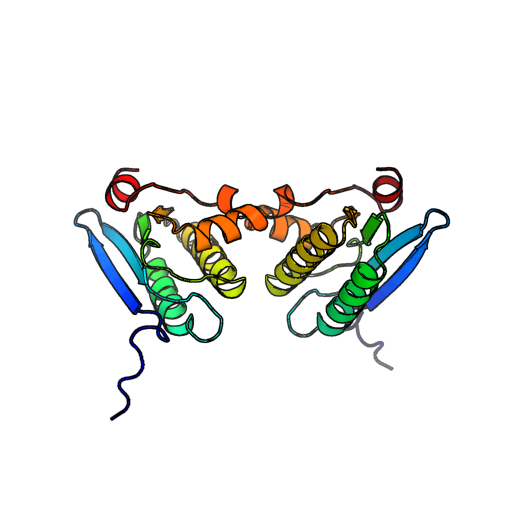.805 1 97.62 60 VAL B O 1
ATOM 1259 N N . ALA B 1 61 ? 14.773 -6.738 -8.711 1 96.19 61 ALA B N 1
ATOM 1260 C CA . ALA B 1 61 ? 15.891 -5.883 -8.336 1 96.19 61 ALA B CA 1
ATOM 1261 C C . ALA B 1 61 ? 15.406 -4.594 -7.68 1 96.19 61 ALA B C 1
ATOM 1263 O O . ALA B 1 61 ? 16.125 -3.996 -6.871 1 96.19 61 ALA B O 1
ATOM 1264 N N . PHE B 1 62 ? 14.336 -4.191 -8.094 1 95.88 62 PHE B N 1
ATOM 1265 C CA . PHE B 1 62 ? 13.758 -2.955 -7.574 1 95.88 62 PHE B CA 1
ATOM 1266 C C . PHE B 1 62 ? 12.242 -3.045 -7.531 1 95.88 62 PHE B C 1
ATOM 1268 O O . PHE B 1 62 ? 11.625 -3.697 -8.375 1 95.88 62 PHE B O 1
ATOM 1275 N N . CYS B 1 63 ? 11.625 -2.418 -6.504 1 96.62 63 CYS B N 1
ATOM 1276 C CA . CYS B 1 63 ? 10.18 -2.377 -6.336 1 96.62 63 CYS B CA 1
ATOM 1277 C C . CYS B 1 63 ? 9.742 -1.057 -5.715 1 96.62 63 CYS B C 1
ATOM 1279 O O . CYS B 1 63 ? 10.297 -0.624 -4.707 1 96.62 63 CYS B O 1
ATOM 1281 N N . ASP B 1 64 ? 8.82 -0.347 -6.348 1 94.25 64 ASP B N 1
ATOM 1282 C CA . ASP B 1 64 ? 8.25 0.869 -5.773 1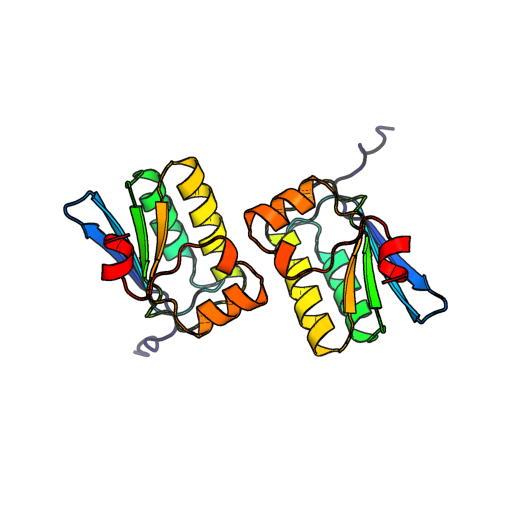 94.25 64 ASP B CA 1
ATOM 1283 C C . ASP B 1 64 ? 6.77 0.687 -5.445 1 94.25 64 ASP B C 1
ATOM 1285 O O . ASP B 1 64 ? 6.301 -0.442 -5.289 1 94.25 64 ASP B O 1
ATOM 1289 N N . SER B 1 65 ? 6.102 1.694 -5.305 1 93 65 SER B N 1
ATOM 1290 C CA . SER B 1 65 ? 4.699 1.646 -4.902 1 93 65 SER B CA 1
ATOM 1291 C C . SER B 1 65 ? 3.84 0.982 -5.973 1 93 65 SER B C 1
ATOM 1293 O O . SER B 1 65 ? 2.83 0.35 -5.664 1 93 65 SER B O 1
ATOM 1295 N N . SER B 1 66 ? 4.207 1.217 -7.195 1 94.06 66 SER B N 1
ATOM 1296 C CA . SER B 1 66 ? 3.438 0.581 -8.266 1 94.06 66 SER B CA 1
ATOM 1297 C C . SER B 1 66 ? 3.57 -0.938 -8.211 1 94.06 66 SER B C 1
ATOM 1299 O O . SER B 1 66 ? 2.598 -1.659 -8.445 1 94.06 66 SER B O 1
ATOM 1301 N N . GLY B 1 67 ? 4.746 -1.412 -7.914 1 96.62 67 GLY B N 1
ATOM 1302 C CA . GLY B 1 67 ? 4.945 -2.836 -7.695 1 96.62 67 GLY B CA 1
ATOM 1303 C C . GLY B 1 67 ? 4.145 -3.381 -6.527 1 96.62 67 GLY B C 1
ATOM 1304 O O . GLY B 1 67 ? 3.539 -4.449 -6.629 1 96.62 67 GLY B O 1
ATOM 1305 N N . LEU B 1 68 ? 4.184 -2.674 -5.492 1 96.88 68 LEU B N 1
ATOM 1306 C CA . LEU B 1 68 ? 3.391 -3.049 -4.324 1 96.88 68 LEU B CA 1
ATOM 1307 C C . LEU B 1 68 ? 1.912 -3.141 -4.68 1 96.88 68 LEU B C 1
ATOM 1309 O O . LEU B 1 68 ? 1.242 -4.113 -4.324 1 96.88 68 LEU B O 1
ATOM 1313 N N . ASN B 1 69 ? 1.429 -2.113 -5.367 1 95.88 69 ASN B N 1
ATOM 1314 C CA . ASN B 1 69 ? 0.027 -2.088 -5.77 1 95.88 69 ASN B CA 1
ATOM 1315 C C . ASN B 1 69 ? -0.332 -3.295 -6.633 1 95.88 69 ASN B C 1
ATOM 1317 O O . ASN B 1 69 ? -1.417 -3.861 -6.492 1 95.88 69 ASN B O 1
ATOM 1321 N N . LEU B 1 70 ? 0.521 -3.648 -7.504 1 97.12 70 LEU B N 1
ATOM 1322 C CA . LEU B 1 70 ? 0.301 -4.828 -8.336 1 97.12 70 LEU B CA 1
ATOM 1323 C C . LEU B 1 70 ? 0.141 -6.078 -7.473 1 97.12 70 LEU B C 1
ATOM 1325 O O . LEU B 1 70 ? -0.785 -6.863 -7.68 1 97.12 70 LEU B O 1
ATOM 1329 N N . LEU B 1 71 ? 1.043 -6.262 -6.5 1 98.19 71 LEU B N 1
ATOM 1330 C CA . LEU B 1 71 ? 0.989 -7.438 -5.637 1 98.19 71 LEU B CA 1
ATOM 1331 C C . LEU B 1 71 ? -0.287 -7.441 -4.805 1 98.19 71 LEU B C 1
ATOM 1333 O O . LEU B 1 71 ? -0.939 -8.477 -4.664 1 98.19 71 LEU B O 1
ATOM 1337 N N . LEU B 1 72 ? -0.662 -6.277 -4.281 1 97.81 72 LEU B N 1
ATOM 1338 C CA . LEU B 1 72 ? -1.865 -6.16 -3.467 1 97.81 72 LEU B CA 1
ATOM 1339 C C . LEU B 1 72 ? -3.115 -6.422 -4.301 1 97.81 72 LEU B C 1
ATOM 1341 O O . LEU B 1 72 ? -4.02 -7.137 -3.863 1 97.81 72 LEU B O 1
ATOM 1345 N N . LYS B 1 73 ? -3.152 -5.855 -5.469 1 97 73 LYS B N 1
ATOM 1346 C CA . LYS B 1 73 ? -4.281 -6.094 -6.367 1 97 73 LYS B CA 1
ATOM 1347 C C . LYS B 1 73 ? -4.398 -7.574 -6.719 1 97 73 LYS B C 1
ATOM 1349 O O . LYS B 1 73 ? -5.504 -8.117 -6.766 1 97 73 LYS B O 1
ATOM 1354 N N . THR B 1 74 ? -3.289 -8.203 -7.016 1 98.44 74 THR B N 1
ATOM 1355 C CA . THR B 1 74 ? -3.27 -9.625 -7.324 1 98.44 74 THR B CA 1
ATOM 1356 C C . THR B 1 74 ? -3.795 -10.438 -6.148 1 98.44 74 THR B C 1
ATOM 1358 O O . THR B 1 74 ? -4.578 -11.375 -6.332 1 98.44 74 THR B O 1
ATOM 1361 N N . ARG B 1 75 ? -3.398 -10.086 -4.973 1 98.38 75 ARG B N 1
ATOM 1362 C CA . ARG B 1 75 ? -3.848 -10.781 -3.773 1 98.38 75 ARG B CA 1
ATOM 1363 C C . ARG B 1 75 ? -5.359 -10.672 -3.613 1 98.38 75 ARG B C 1
ATOM 1365 O O . ARG B 1 75 ? -6.035 -11.68 -3.369 1 98.38 75 ARG B O 1
ATOM 1372 N N . ILE B 1 76 ? -5.875 -9.492 -3.758 1 96.62 76 ILE B N 1
ATOM 1373 C CA . ILE B 1 76 ? -7.301 -9.25 -3.59 1 96.62 76 ILE B CA 1
ATOM 1374 C C . ILE B 1 76 ? -8.086 -10.023 -4.645 1 96.62 76 ILE B C 1
ATOM 1376 O O . ILE B 1 76 ? -9.078 -10.688 -4.32 1 96.62 76 ILE B O 1
ATOM 1380 N N . ALA B 1 77 ? -7.645 -9.961 -5.859 1 97.69 77 ALA B N 1
ATOM 1381 C CA . ALA B 1 77 ? -8.297 -10.695 -6.941 1 97.69 77 ALA B CA 1
ATOM 1382 C C . ALA B 1 77 ? -8.258 -12.195 -6.684 1 97.69 77 ALA B C 1
ATOM 1384 O O . ALA B 1 77 ? -9.25 -12.898 -6.902 1 97.69 77 ALA B O 1
ATOM 1385 N N . ALA B 1 78 ? -7.078 -12.719 -6.273 1 98.56 78 ALA B N 1
ATOM 1386 C CA . ALA B 1 78 ? -6.926 -14.141 -5.977 1 98.56 78 ALA B CA 1
ATOM 1387 C C . ALA B 1 78 ? -7.906 -14.586 -4.895 1 98.56 78 ALA B C 1
ATOM 1389 O O . ALA B 1 78 ? -8.555 -15.625 -5.027 1 98.56 78 ALA B O 1
ATOM 1390 N N . GLU B 1 79 ? -7.977 -13.773 -3.857 1 97.12 79 GLU B N 1
ATOM 1391 C CA . GLU B 1 79 ? -8.898 -14.07 -2.764 1 97.12 79 GLU B CA 1
ATOM 1392 C C . GLU B 1 79 ? -10.336 -14.156 -3.26 1 97.12 79 GLU B C 1
ATOM 1394 O O . GLU B 1 79 ? -11.086 -15.047 -2.861 1 97.12 79 GLU B O 1
ATOM 1399 N N . GLN B 1 80 ? -10.695 -13.242 -4.102 1 96.81 80 GLN B N 1
ATOM 1400 C CA . GLN B 1 80 ? -12.047 -13.203 -4.648 1 96.81 80 GLN B CA 1
ATOM 1401 C C . GLN B 1 80 ? -12.344 -14.453 -5.477 1 96.81 80 GLN B C 1
ATOM 1403 O O . GLN B 1 80 ? -13.484 -14.906 -5.535 1 96.81 80 GLN B O 1
ATOM 1408 N N . GLU B 1 81 ? -11.32 -15.016 -6.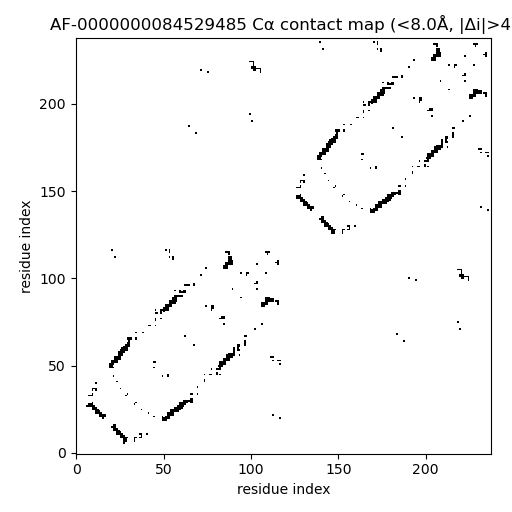07 1 97.62 81 GLU B N 1
ATOM 1409 C CA . GLU B 1 81 ? -11.484 -16.172 -6.949 1 97.62 81 GLU B CA 1
ATOM 1410 C C . GLU B 1 81 ? -11.211 -17.469 -6.207 1 97.62 81 GLU B C 1
ATOM 1412 O O . GLU B 1 81 ? -11.211 -18.547 -6.809 1 97.62 81 GLU B O 1
ATOM 1417 N N . GLY B 1 82 ? -10.859 -17.391 -4.918 1 97.69 82 GLY B N 1
ATOM 1418 C CA . GLY B 1 82 ? -10.625 -18.578 -4.102 1 97.69 82 GLY B CA 1
ATOM 1419 C C . GLY B 1 82 ? -9.227 -19.156 -4.281 1 97.69 82 GLY B C 1
ATOM 1420 O O . GLY B 1 82 ? -9 -20.328 -3.994 1 97.69 82 GLY B O 1
ATOM 1421 N N . THR B 1 83 ? -8.336 -18.391 -4.938 1 98.31 83 THR B N 1
ATOM 1422 C CA . THR B 1 83 ? -6.945 -18.797 -5.125 1 98.31 83 THR B CA 1
ATOM 1423 C C . THR B 1 83 ? -6.082 -18.312 -3.959 1 98.31 83 THR B C 1
ATOM 1425 O O . THR B 1 83 ? -6.145 -17.156 -3.566 1 98.31 83 THR B O 1
ATOM 1428 N N . GLU B 1 84 ? -5.336 -19.203 -3.344 1 98.12 84 GLU B N 1
ATOM 1429 C CA . GLU B 1 84 ? -4.383 -18.812 -2.309 1 98.12 84 GLU B CA 1
ATOM 1430 C C . GLU B 1 84 ? -3.111 -18.234 -2.92 1 98.12 84 GLU B C 1
ATOM 1432 O O . GLU B 1 84 ? -2.428 -18.906 -3.695 1 98.12 84 GLU B O 1
ATOM 1437 N N . LEU B 1 85 ? -2.785 -17.047 -2.615 1 98.69 85 LEU B N 1
ATOM 1438 C CA . LEU B 1 85 ? -1.567 -16.406 -3.115 1 98.69 85 LEU B CA 1
ATOM 1439 C C . LEU B 1 85 ? -0.451 -16.484 -2.08 1 98.69 85 LEU B C 1
ATOM 1441 O O . LEU B 1 85 ? -0.666 -16.188 -0.905 1 98.69 85 LEU B O 1
ATOM 1445 N N . ARG B 1 86 ? 0.691 -16.859 -2.492 1 98.88 86 ARG B N 1
ATOM 1446 C CA . ARG B 1 86 ? 1.902 -16.875 -1.678 1 98.88 86 ARG B CA 1
ATOM 1447 C C . ARG B 1 86 ? 3.061 -16.203 -2.402 1 98.88 86 ARG B C 1
ATOM 1449 O O . ARG B 1 86 ? 3.229 -16.375 -3.611 1 98.88 86 ARG B O 1
ATOM 1456 N N . LEU B 1 87 ? 3.762 -15.391 -1.685 1 98.88 87 LEU B N 1
ATOM 1457 C CA . LEU B 1 87 ? 5.004 -14.82 -2.203 1 98.88 87 LEU B CA 1
ATOM 1458 C C . LEU B 1 87 ? 6.203 -15.664 -1.78 1 98.88 87 LEU B C 1
ATOM 1460 O O . LEU B 1 87 ? 6.348 -16 -0.603 1 98.88 87 LEU B O 1
ATOM 1464 N N . ALA B 1 88 ? 7.012 -15.984 -2.725 1 98.88 88 ALA B N 1
ATOM 1465 C CA . ALA B 1 88 ? 8.18 -16.812 -2.453 1 98.88 88 ALA B CA 1
ATOM 1466 C C . ALA B 1 88 ? 9.469 -16.047 -2.711 1 98.88 88 ALA B C 1
ATOM 1468 O O . ALA B 1 88 ? 9.547 -15.242 -3.639 1 98.88 88 ALA B O 1
ATOM 1469 N N . ALA B 1 89 ? 10.5 -16.375 -1.854 1 98.69 89 ALA B N 1
ATOM 1470 C CA . ALA B 1 89 ? 11.859 -15.852 -2.041 1 98.69 89 ALA B CA 1
ATOM 1471 C C . ALA B 1 89 ? 11.844 -14.344 -2.271 1 98.69 89 ALA B C 1
ATOM 1473 O O . ALA B 1 89 ? 12.414 -13.852 -3.248 1 98.69 89 ALA B O 1
ATOM 1474 N N . VAL B 1 90 ? 11.148 -13.672 -1.36 1 98.62 90 VAL B N 1
ATOM 1475 C CA . VAL B 1 90 ? 10.977 -12.227 -1.473 1 98.62 90 VAL B CA 1
ATOM 1476 C C . VAL B 1 90 ? 12.336 -11.539 -1.397 1 98.62 90 VAL B C 1
ATOM 1478 O O . VAL B 1 90 ? 13.039 -11.648 -0.389 1 98.62 90 VAL B O 1
ATOM 1481 N N . ALA B 1 91 ? 12.695 -10.883 -2.465 1 98.25 91 ALA B N 1
ATOM 1482 C CA . ALA B 1 91 ? 13.969 -10.172 -2.518 1 98.25 91 ALA B CA 1
ATOM 1483 C C . ALA B 1 91 ? 14.023 -9.062 -1.471 1 98.25 91 ALA B C 1
ATOM 1485 O O . ALA B 1 91 ? 12.992 -8.516 -1.087 1 98.25 91 ALA B O 1
ATOM 1486 N N . PRO B 1 92 ? 15.203 -8.695 -1.016 1 97.5 92 PRO B N 1
ATOM 1487 C CA . PRO B 1 92 ? 15.352 -7.695 0.04 1 97.5 92 PRO B CA 1
ATOM 1488 C C . PRO B 1 92 ? 14.695 -6.363 -0.315 1 97.5 92 PRO B C 1
ATOM 1490 O O . PRO B 1 92 ? 14.078 -5.727 0.543 1 97.5 92 PRO B O 1
ATOM 1493 N N . THR B 1 93 ? 14.828 -5.988 -1.577 1 96.19 93 THR B N 1
ATOM 1494 C CA . THR B 1 93 ? 14.266 -4.719 -2.025 1 96.19 93 THR B CA 1
ATOM 1495 C C . THR B 1 93 ? 12.742 -4.742 -1.93 1 96.19 93 THR B C 1
ATOM 1497 O O . THR B 1 93 ? 12.125 -3.756 -1.522 1 96.19 93 THR B O 1
ATOM 1500 N N . VAL B 1 94 ? 12.117 -5.852 -2.24 1 98.25 94 VAL B N 1
ATOM 1501 C CA . VAL B 1 94 ? 10.672 -6.004 -2.15 1 98.25 94 VAL B CA 1
ATOM 1502 C C . VAL B 1 94 ? 10.25 -6.094 -0.685 1 98.25 94 VAL B C 1
ATOM 1504 O O . VAL B 1 94 ? 9.273 -5.465 -0.275 1 98.25 94 VAL B O 1
ATOM 1507 N N . MET B 1 95 ? 11.016 -6.82 0.119 1 98.38 95 MET B N 1
ATOM 1508 C CA . MET B 1 95 ? 10.711 -6.98 1.536 1 98.38 95 MET B CA 1
ATOM 1509 C C . MET B 1 95 ? 10.727 -5.633 2.252 1 98.38 95 MET B C 1
ATOM 1511 O O . MET B 1 95 ? 9.859 -5.363 3.09 1 98.38 95 MET B O 1
ATOM 1515 N N . ARG B 1 96 ? 11.641 -4.82 1.89 1 97.38 96 ARG B N 1
ATOM 1516 C CA . ARG B 1 96 ? 11.711 -3.486 2.477 1 97.38 96 ARG B CA 1
ATOM 1517 C C . ARG B 1 96 ? 10.445 -2.691 2.188 1 97.38 96 ARG B C 1
ATOM 1519 O O . ARG B 1 96 ? 9.883 -2.053 3.084 1 97.38 96 ARG B O 1
ATOM 1526 N N . VAL B 1 97 ? 9.969 -2.764 0.982 1 97.56 97 VAL B N 1
ATOM 1527 C CA . VAL B 1 97 ? 8.758 -2.057 0.585 1 97.56 97 VAL B CA 1
ATOM 1528 C C . VAL B 1 97 ? 7.562 -2.611 1.356 1 97.56 97 VAL B C 1
ATOM 1530 O O . VAL B 1 97 ? 6.754 -1.849 1.893 1 97.56 97 VAL B O 1
ATOM 1533 N N . LEU B 1 98 ? 7.457 -3.934 1.447 1 98.25 98 LEU B N 1
ATOM 1534 C CA . LEU B 1 98 ? 6.355 -4.57 2.162 1 98.25 98 LEU B CA 1
ATOM 1535 C C . LEU B 1 98 ? 6.348 -4.16 3.631 1 98.25 98 LEU B C 1
ATOM 1537 O O . LEU B 1 98 ? 5.293 -3.852 4.188 1 98.25 98 LEU B O 1
ATOM 1541 N N . GLU B 1 99 ? 7.492 -4.066 4.227 1 97.44 99 GLU B N 1
ATOM 1542 C CA . GLU B 1 99 ? 7.605 -3.742 5.645 1 97.44 99 GLU B CA 1
ATOM 1543 C C . GLU B 1 99 ? 7.309 -2.266 5.898 1 97.44 99 GLU B C 1
ATOM 1545 O O . GLU B 1 99 ? 6.578 -1.926 6.832 1 97.44 99 GLU B O 1
ATOM 1550 N N . LEU B 1 100 ? 7.883 -1.42 5.051 1 95.56 100 LEU B N 1
ATOM 1551 C CA . LEU B 1 100 ? 7.688 0.02 5.176 1 95.56 100 LEU B CA 1
ATOM 1552 C C . LEU B 1 100 ? 6.207 0.376 5.082 1 95.56 100 LEU B C 1
ATOM 1554 O O . LEU B 1 100 ? 5.746 1.316 5.734 1 95.56 100 LEU B O 1
ATOM 1558 N N . THR B 1 101 ? 5.469 -0.372 4.398 1 96.69 101 THR B N 1
ATOM 1559 C CA . THR B 1 101 ? 4.082 -0.032 4.117 1 96.69 101 THR B CA 1
ATOM 1560 C C . THR B 1 101 ? 3.135 -0.856 4.984 1 96.69 101 THR B C 1
ATOM 1562 O O . THR B 1 101 ? 1.93 -0.597 5.02 1 96.69 101 THR B O 1
ATOM 1565 N N . GLY B 1 102 ? 3.711 -1.869 5.656 1 97.44 102 GLY B N 1
ATOM 1566 C CA . GLY B 1 102 ? 2.896 -2.764 6.465 1 97.44 102 GLY B CA 1
ATOM 1567 C C . GLY B 1 102 ? 2.252 -3.875 5.66 1 97.44 102 GLY B C 1
ATOM 1568 O O . GLY B 1 102 ? 1.609 -4.766 6.223 1 97.44 102 GLY B O 1
ATOM 1569 N N . ALA B 1 103 ? 2.463 -3.943 4.422 1 97.94 103 ALA B N 1
ATOM 1570 C CA . ALA B 1 103 ? 1.772 -4.863 3.521 1 97.94 103 ALA B CA 1
ATOM 1571 C C . ALA B 1 103 ? 2.197 -6.305 3.779 1 97.94 103 ALA B C 1
ATOM 1573 O O . ALA B 1 103 ? 1.491 -7.242 3.404 1 97.94 103 ALA B O 1
ATOM 1574 N N . HIS B 1 104 ? 3.357 -6.516 4.402 1 98.06 104 HIS B N 1
ATOM 1575 C CA . HIS B 1 104 ? 3.875 -7.859 4.637 1 98.06 104 HIS B CA 1
ATOM 1576 C C . HIS B 1 104 ? 2.896 -8.688 5.461 1 98.06 104 HIS B C 1
ATOM 1578 O O . HIS B 1 104 ? 2.871 -9.914 5.348 1 98.06 104 HIS B O 1
ATOM 1584 N N . VAL B 1 105 ? 1.982 -8.078 6.176 1 97.88 105 VAL B N 1
ATOM 1585 C CA . VAL B 1 105 ? 1.13 -8.781 7.125 1 97.88 105 VAL B CA 1
ATOM 1586 C C . VAL B 1 105 ? -0.036 -9.438 6.387 1 97.88 105 VAL B C 1
ATOM 1588 O O . VAL B 1 105 ? -0.718 -10.305 6.938 1 97.88 105 VAL B O 1
ATOM 1591 N N . VAL B 1 106 ? -0.287 -9.039 5.23 1 97.81 106 VAL B N 1
ATOM 1592 C CA . VAL B 1 106 ? -1.45 -9.578 4.535 1 97.81 106 VAL B CA 1
ATOM 1593 C C . VAL B 1 106 ? -1.001 -10.594 3.488 1 97.81 106 VAL B C 1
ATOM 1595 O O . VAL B 1 106 ? -1.827 -11.164 2.771 1 97.81 106 VAL B O 1
ATOM 1598 N N . PHE B 1 107 ? 0.264 -10.82 3.379 1 98.31 107 PHE B N 1
ATOM 1599 C CA . PHE B 1 107 ? 0.776 -11.812 2.441 1 98.31 107 PHE B CA 1
ATOM 1600 C C . PHE B 1 107 ? 1.282 -13.047 3.178 1 98.31 107 PHE B C 1
ATOM 1602 O O . PHE B 1 107 ? 1.846 -12.93 4.27 1 98.31 107 PHE B O 1
ATOM 1609 N N . ALA B 1 108 ? 1.122 -14.242 2.578 1 98.5 108 ALA B N 1
ATOM 1610 C CA . ALA B 1 108 ? 1.861 -15.438 2.982 1 98.5 108 ALA B CA 1
ATOM 1611 C C . ALA B 1 108 ? 3.248 -15.469 2.348 1 98.5 108 ALA B C 1
ATOM 1613 O O . ALA B 1 108 ? 3.379 -15.625 1.131 1 98.5 108 ALA B O 1
ATOM 1614 N N . LEU B 1 109 ? 4.242 -15.32 3.152 1 98.69 109 LEU B N 1
ATOM 1615 C CA . LEU B 1 109 ? 5.625 -15.289 2.688 1 98.69 109 LEU B CA 1
ATOM 1616 C C . LEU B 1 109 ? 6.316 -16.625 2.932 1 98.69 109 LEU B C 1
ATOM 1618 O O . LEU B 1 109 ? 6.176 -17.219 4.004 1 98.69 109 LEU B O 1
ATOM 1622 N N . ARG B 1 110 ? 6.957 -17.062 1.924 1 98.81 110 ARG B N 1
ATOM 1623 C CA . ARG B 1 110 ? 7.719 -18.297 2.023 1 98.81 110 ARG B CA 1
ATOM 1624 C C . ARG B 1 110 ? 9.148 -18.109 1.529 1 98.81 110 ARG B C 1
ATOM 1626 O O . ARG B 1 110 ? 9.398 -17.281 0.65 1 98.81 110 ARG B O 1
ATOM 1633 N N . GLU B 1 111 ? 10.07 -18.859 2.088 1 98.38 111 GLU B N 1
ATOM 1634 C CA . GLU B 1 111 ? 11.492 -18.641 1.847 1 98.38 111 GLU B CA 1
ATOM 1635 C C . GLU B 1 111 ? 11.898 -19.094 0.449 1 98.38 111 GLU B C 1
ATOM 1637 O O . GLU B 1 111 ? 12.945 -18.703 -0.062 1 98.38 111 GLU B O 1
ATOM 1642 N N . SER B 1 112 ? 11.117 -20.047 -0.144 1 98.62 112 SER B N 1
ATOM 1643 C CA . SER B 1 112 ? 11.414 -20.578 -1.467 1 98.62 112 SER B CA 1
ATOM 1644 C C . SER B 1 112 ? 10.141 -20.969 -2.205 1 98.62 112 SER B C 1
ATOM 1646 O O . SER B 1 112 ? 9.062 -21.031 -1.607 1 98.62 112 SER B O 1
ATOM 1648 N N . VAL B 1 113 ? 10.281 -21.156 -3.508 1 98.31 113 VAL B N 1
ATOM 1649 C CA . VAL B 1 113 ? 9.148 -21.625 -4.301 1 98.31 113 VAL B CA 1
ATOM 1650 C C . VAL B 1 113 ? 8.688 -23 -3.799 1 98.31 113 VAL B C 1
ATOM 1652 O O . VAL B 1 113 ? 7.488 -23.25 -3.684 1 98.31 113 VAL B O 1
ATOM 1655 N N . GLU B 1 114 ? 9.648 -23.859 -3.469 1 98 114 GLU B N 1
ATOM 1656 C CA . GLU B 1 114 ? 9.344 -25.188 -2.967 1 98 114 GLU B CA 1
ATOM 1657 C C . GLU B 1 114 ? 8.547 -25.125 -1.663 1 98 114 GLU B C 1
ATOM 1659 O O . GLU B 1 114 ? 7.559 -25.828 -1.493 1 98 114 GLU B O 1
ATOM 1664 N N . ALA B 1 115 ? 8.992 -24.266 -0.784 1 98.38 115 ALA B N 1
ATOM 1665 C CA . ALA B 1 115 ? 8.305 -24.094 0.49 1 98.38 115 ALA B CA 1
ATOM 1666 C C . ALA B 1 115 ? 6.895 -23.547 0.275 1 98.38 115 ALA B C 1
ATOM 1668 O O . ALA B 1 115 ? 5.957 -23.938 0.965 1 98.38 115 ALA B O 1
ATOM 1669 N N . ALA B 1 116 ? 6.75 -22.594 -0.69 1 98.31 116 ALA B N 1
ATOM 1670 C CA . ALA B 1 116 ? 5.449 -22 -0.997 1 98.31 116 ALA B CA 1
ATOM 1671 C C . ALA B 1 116 ? 4.484 -23.047 -1.55 1 98.31 116 ALA B C 1
ATOM 1673 O O . ALA B 1 116 ? 3.295 -23.031 -1.229 1 98.31 116 ALA B O 1
ATOM 1674 N N . LEU B 1 117 ? 5.012 -23.969 -2.373 1 97.75 117 LEU B N 1
ATOM 1675 C CA . LEU B 1 117 ? 4.176 -25 -2.979 1 97.75 117 LEU B CA 1
ATOM 1676 C C . LEU B 1 117 ? 3.777 -26.047 -1.948 1 97.75 117 LEU B C 1
ATOM 1678 O O . LEU B 1 117 ? 2.709 -26.656 -2.057 1 97.75 117 LEU B O 1
ATOM 1682 N N . ALA B 1 118 ? 4.633 -26.234 -0.93 1 93.94 118 ALA B N 1
ATOM 1683 C CA . ALA B 1 118 ? 4.371 -27.219 0.113 1 93.94 118 ALA B CA 1
ATOM 1684 C C . ALA B 1 118 ? 3.357 -26.688 1.125 1 93.94 118 ALA B C 1
ATOM 1686 O O . ALA B 1 118 ? 2.678 -27.469 1.795 1 93.94 118 ALA B O 1
ATOM 1687 N N . GLY B 1 119 ? 3.23 -25.406 1.295 1 88.5 119 GLY B N 1
ATOM 1688 C CA . GLY B 1 119 ? 2.277 -24.797 2.203 1 88.5 119 GLY B CA 1
ATOM 1689 C C . GLY B 1 119 ? 2.938 -24.078 3.369 1 88.5 119 GLY B C 1
ATOM 1690 O O . GLY B 1 119 ? 2.258 -23.5 4.215 1 88.5 119 GLY B O 1
#